Protein 4HTL (pdb70)

Structure (mmCIF, N/CA/C/O backbone):
data_4HTL
#
_entry.id   4HTL
#
_cell.length_a   87.694
_cell.length_b   121.989
_cell.length_c   153.297
_cell.angle_alpha   90.000
_cell.angle_beta   90.000
_cell.angle_gamma   90.000
#
_symmetry.space_group_name_H-M   'F 2 2 2'
#
loop_
_entity.id
_entity.type
_entity.pdbx_description
1 polymer 'Beta-glucoside kinase'
2 non-polymer 1,2-ETHANEDIOL
3 water water
#
loop_
_atom_site.group_PDB
_atom_site.id
_atom_site.type_symbol
_atom_site.label_atom_id
_atom_site.label_alt_id
_atom_site.label_comp_id
_atom_site.label_asym_id
_atom_site.label_entity_id
_atom_site.label_seq_id
_atom_site.pdbx_PDB_ins_code
_atom_site.Cartn_x
_atom_site.Cartn_y
_atom_site.Cartn_z
_atom_site.occupancy
_atom_site.B_iso_or_equiv
_atom_site.auth_seq_id
_atom_site.auth_comp_id
_atom_site.auth_asym_id
_atom_site.auth_atom_id
_atom_site.pdbx_PDB_model_num
ATOM 14 N N . LYS A 1 5 ? 29.719 14.841 24.599 1.00 40.59 2 LYS A N 1
ATOM 15 C CA . LYS A 1 5 ? 29.225 16.190 24.932 1.00 37.67 2 LYS A CA 1
ATOM 16 C C . LYS A 1 5 ? 30.461 17.078 25.031 1.00 39.08 2 LYS A C 1
ATOM 17 O O . LYS A 1 5 ? 31.395 16.774 25.784 1.00 39.67 2 LYS A O 1
ATOM 23 N N . ILE A 1 6 ? 30.459 18.172 24.281 1.00 31.91 3 ILE A N 1
ATOM 24 C CA . ILE A 1 6 ? 31.641 19.043 24.143 1.00 29.44 3 ILE A CA 1
ATOM 25 C C . ILE A 1 6 ? 31.427 20.359 24.867 1.00 25.46 3 ILE A C 1
ATOM 26 O O . ILE A 1 6 ? 30.455 21.065 24.626 1.00 29.86 3 ILE A O 1
ATOM 31 N N . ALA A 1 7 ? 32.314 20.665 25.807 1.00 29.86 4 ALA A N 1
ATOM 32 C CA . ALA A 1 7 ? 32.350 21.997 26.425 1.00 26.28 4 ALA A CA 1
ATOM 33 C C . ALA A 1 7 ? 32.985 22.983 25.443 1.00 26.19 4 ALA A C 1
ATOM 34 O O . ALA A 1 7 ? 34.148 22.825 25.076 1.00 31.62 4 ALA A O 1
ATOM 36 N N . ALA A 1 8 ? 32.216 23.981 25.021 1.00 25.41 5 ALA A N 1
ATOM 37 C CA . ALA A 1 8 ? 32.671 24.979 24.060 1.00 23.33 5 ALA A CA 1
ATOM 38 C C . ALA A 1 8 ? 32.803 26.326 24.737 1.00 23.30 5 ALA A C 1
ATOM 39 O O . ALA A 1 8 ? 31.931 26.740 25.540 1.00 25.80 5 ALA A O 1
ATOM 41 N N . PHE A 1 9 ? 33.864 27.032 24.386 1.00 22.75 6 PHE A N 1
ATOM 42 C CA . PHE A 1 9 ? 34.114 28.354 24.867 1.00 22.14 6 PHE A CA 1
ATOM 43 C C . PHE A 1 9 ? 34.380 29.314 23.729 1.00 21.46 6 PHE A C 1
ATOM 44 O O . PHE A 1 9 ? 35.208 29.055 22.875 1.00 24.76 6 PHE A O 1
ATOM 52 N N . ASP A 1 10 ? 33.741 30.474 23.797 1.00 25.65 7 ASP A N 1
ATOM 53 C CA . ASP A 1 10 ? 33.960 31.523 22.817 1.00 25.80 7 ASP A CA 1
ATOM 54 C C . ASP A 1 10 ? 34.330 32.791 23.543 1.00 24.37 7 ASP A C 1
ATOM 55 O O . ASP A 1 10 ? 33.474 33.428 24.195 1.00 23.95 7 ASP A O 1
ATOM 60 N N . ILE A 1 11 ? 35.602 33.147 23.426 1.00 25.11 8 ILE A N 1
ATOM 61 C CA . ILE A 1 11 ? 36.179 34.290 24.115 1.00 29.05 8 ILE A CA 1
ATOM 62 C C . ILE A 1 11 ? 35.968 35.545 23.296 1.00 30.37 8 ILE A C 1
ATOM 63 O O . ILE A 1 11 ? 36.596 35.725 22.235 1.00 32.25 8 ILE A O 1
ATOM 68 N N . GLY A 1 12 ? 35.035 36.379 23.755 1.00 37.45 9 GLY A N 1
ATOM 69 C CA . GLY A 1 12 ? 34.658 37.627 23.078 1.00 38.70 9 GLY A CA 1
ATOM 70 C C . GLY A 1 12 ? 35.366 38.840 23.637 1.00 36.99 9 GLY A C 1
ATOM 71 O O . GLY A 1 12 ? 36.249 38.724 24.505 1.00 49.81 9 GLY A O 1
ATOM 72 N N . GLY A 1 13 ? 35.002 40.009 23.111 1.00 43.58 10 GLY A N 1
ATOM 73 C CA . GLY A 1 13 ? 35.586 41.277 23.555 1.00 41.24 10 GLY A CA 1
ATOM 74 C C . GLY A 1 13 ? 35.122 41.669 24.942 1.00 45.68 10 GLY A C 1
ATOM 75 O O . GLY A 1 13 ? 35.899 42.204 25.718 1.00 64.29 10 GLY A O 1
ATOM 76 N N . THR A 1 14 ? 33.862 41.393 25.262 1.00 49.26 11 THR A N 1
ATOM 77 C CA . THR A 1 14 ? 33.329 41.749 26.577 1.00 50.93 11 THR A CA 1
ATOM 78 C C . THR A 1 14 ? 32.626 40.627 27.335 1.00 49.77 11 THR A C 1
ATOM 79 O O . THR A 1 14 ? 32.285 40.803 28.513 1.00 51.93 11 THR A O 1
ATOM 83 N N . ALA A 1 15 ? 32.386 39.498 26.676 1.00 42.11 12 ALA A N 1
ATOM 84 C CA . ALA A 1 15 ? 31.750 38.362 27.320 1.00 33.02 12 ALA A CA 1
ATOM 85 C C . ALA A 1 15 ? 32.468 37.074 26.936 1.00 36.71 12 ALA A C 1
ATOM 86 O O . ALA A 1 15 ? 33.078 36.969 25.865 1.00 34.51 12 ALA A O 1
ATOM 88 N N . LEU A 1 16 ? 32.396 36.105 27.825 1.00 28.78 13 LEU A N 1
ATOM 89 C CA . LEU A 1 16 ? 32.841 34.759 27.567 1.00 24.69 13 LEU A CA 1
ATOM 90 C C . LEU A 1 16 ? 31.580 33.941 27.440 1.00 26.83 13 LEU A C 1
ATOM 91 O O . LEU A 1 16 ? 30.779 33.901 28.388 1.00 27.31 13 LEU A O 1
ATOM 96 N N . LYS A 1 17 ? 31.350 33.369 26.254 1.00 26.21 14 LYS A N 1
ATOM 97 C CA . LYS A 1 17 ? 30.231 32.474 26.065 1.00 23.72 14 LYS A CA 1
ATOM 98 C C . LYS A 1 17 ? 30.682 31.025 26.246 1.00 22.17 14 LYS A C 1
ATOM 99 O O . LYS A 1 17 ? 31.793 30.659 25.860 1.00 25.21 14 LYS A O 1
ATOM 113 N N . GLY A 1 19 ? 29.144 26.737 26.422 1.00 23.97 16 GLY A N 1
ATOM 114 C CA . GLY A 1 19 ? 28.042 25.829 26.175 1.00 24.25 16 GLY A CA 1
ATOM 115 C C . GLY A 1 19 ? 28.466 24.392 26.237 1.00 24.59 16 GLY A C 1
ATOM 116 O O . GLY A 1 19 ? 29.666 24.073 26.204 1.00 29.24 16 GLY A O 1
ATOM 117 N N . VAL A 1 20 ? 27.472 23.521 26.371 1.00 26.91 17 VAL A N 1
ATOM 118 C CA . VAL A 1 20 ? 27.672 22.090 26.185 1.00 28.01 17 VAL A CA 1
ATOM 119 C C . VAL A 1 20 ? 26.960 21.790 24.871 1.00 29.70 17 VAL A C 1
ATOM 120 O O . VAL A 1 20 ? 25.778 22.127 24.686 1.00 29.88 17 VAL A O 1
ATOM 124 N N . VAL A 1 21 ? 27.718 21.209 23.951 1.00 26.90 18 VAL A N 1
ATOM 125 C CA . VAL A 1 21 ? 27.307 21.073 22.572 1.00 24.29 18 VAL A CA 1
ATOM 126 C C . VAL A 1 21 ? 27.435 19.603 22.183 1.00 27.10 18 VAL A C 1
ATOM 127 O O . VAL A 1 21 ? 28.441 18.914 22.495 1.00 31.59 18 VAL A O 1
ATOM 131 N N . LEU A 1 22 ? 26.416 19.122 21.497 1.00 29.91 19 LEU A N 1
ATOM 132 C CA . LEU A 1 22 ? 26.422 17.772 20.967 1.00 31.79 19 LEU A CA 1
ATOM 133 C C . LEU A 1 22 ? 27.074 17.836 19.577 1.00 33.98 19 LEU A C 1
ATOM 134 O O . LEU A 1 22 ? 27.097 18.897 18.946 1.00 34.89 19 LEU A O 1
ATOM 139 N N . PRO A 1 23 ? 27.594 16.698 19.093 1.00 34.55 20 PRO A N 1
ATOM 140 C CA . PRO A 1 23 ? 28.349 16.725 17.843 1.00 36.83 20 PRO A CA 1
ATOM 141 C C . PRO A 1 23 ? 27.612 17.219 16.590 1.00 37.16 20 PRO A C 1
ATOM 142 O O . PRO A 1 23 ? 28.301 17.501 15.612 1.00 35.75 20 PRO A O 1
ATOM 146 N N . HIS A 1 24 ? 26.271 17.354 16.638 1.00 38.63 21 HIS A N 1
ATOM 147 C CA A HIS A 1 24 ? 25.456 17.860 15.514 0.50 34.75 21 HIS A CA 1
ATOM 148 C CA B HIS A 1 24 ? 25.488 17.868 15.493 0.50 35.87 21 HIS A CA 1
ATOM 149 C C . HIS A 1 24 ? 25.072 19.330 15.639 1.00 37.50 21 HIS A C 1
ATOM 150 O O . HIS A 1 24 ? 24.332 19.876 14.798 1.00 47.35 21 HIS A O 1
ATOM 163 N N . GLY A 1 25 ? 25.569 19.986 16.690 1.00 32.65 22 GLY A N 1
ATOM 164 C CA . GLY A 1 25 ? 25.449 21.448 16.854 1.00 33.41 22 GLY A CA 1
ATOM 165 C C . GLY A 1 25 ? 24.306 21.884 17.755 1.00 30.18 22 GLY A C 1
ATOM 166 O O . GLY A 1 25 ? 24.055 23.102 17.924 1.00 38.46 22 GLY A O 1
ATOM 167 N N . GLU A 1 26 ? 23.584 20.901 18.308 1.00 30.72 23 GLU A N 1
ATOM 168 C CA . GLU A 1 26 ? 22.574 21.184 19.328 1.00 28.41 23 GLU A CA 1
ATOM 169 C C . 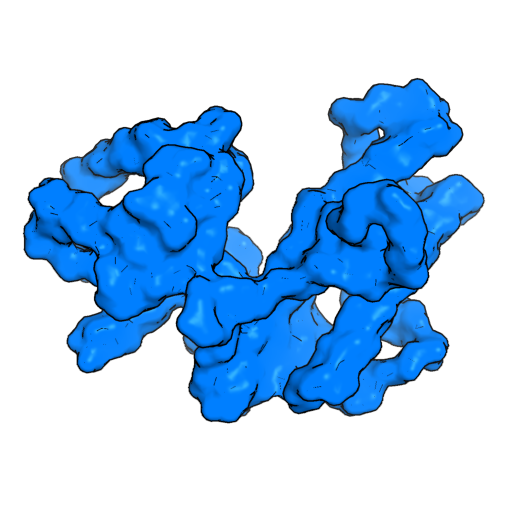GLU A 1 26 ? 23.317 21.606 20.605 1.00 28.61 23 GLU A C 1
ATOM 170 O O . GLU A 1 26 ? 24.186 20.881 21.129 1.00 33.46 23 GLU A O 1
ATOM 176 N N . ILE A 1 27 ? 23.004 22.806 21.076 1.00 27.65 24 ILE A N 1
ATOM 177 C CA . ILE A 1 27 ? 23.622 23.363 22.275 1.00 28.47 24 ILE A CA 1
ATOM 178 C C . ILE A 1 27 ? 22.644 23.180 23.420 1.00 33.22 24 ILE A C 1
ATOM 179 O O . ILE A 1 27 ? 21.614 23.863 23.470 1.00 39.45 24 ILE A O 1
ATOM 184 N N . ILE A 1 28 ? 22.968 22.260 24.331 1.00 31.15 25 ILE A N 1
ATOM 185 C CA . ILE A 1 28 ? 22.008 21.777 25.327 1.00 33.39 25 ILE A CA 1
ATOM 186 C C . ILE A 1 28 ? 22.082 22.549 26.631 1.00 37.96 25 ILE A C 1
ATOM 187 O O . ILE A 1 28 ? 21.157 22.465 27.439 1.00 41.65 25 ILE A O 1
ATOM 192 N N . LEU A 1 29 ? 23.135 23.346 26.807 1.00 37.05 26 LEU A N 1
ATOM 193 C CA . LEU A 1 29 ? 23.302 24.215 27.978 1.00 38.84 26 LEU A CA 1
ATOM 194 C C . LEU A 1 29 ? 24.188 25.383 27.579 1.00 37.15 26 LEU A C 1
ATOM 195 O O . LEU A 1 29 ? 25.135 25.209 26.803 1.00 32.44 26 LEU A O 1
ATOM 200 N N . THR A 1 30 ? 23.870 26.570 28.065 1.00 29.11 27 THR A N 1
ATOM 201 C CA . THR A 1 30 ? 24.739 27.745 27.889 1.00 33.68 27 THR A CA 1
ATOM 202 C C . THR A 1 30 ? 25.005 28.469 29.228 1.00 36.15 27 THR A C 1
ATOM 203 O O . THR A 1 30 ? 24.280 28.299 30.213 1.00 38.90 27 THR A O 1
ATOM 207 N N . LYS A 1 31 ? 26.058 29.283 29.224 1.00 36.49 28 LYS A N 1
ATOM 208 C CA . LYS A 1 31 ? 26.406 30.165 30.318 1.00 35.55 28 LYS A CA 1
ATOM 209 C C . LYS A 1 31 ? 27.255 31.290 29.742 1.00 31.70 28 LYS A C 1
ATOM 210 O O . LYS A 1 31 ? 28.068 31.065 28.853 1.00 34.45 28 LYS A O 1
ATOM 216 N N . SER A 1 32 ? 27.065 32.498 30.234 1.00 34.76 29 SER A N 1
ATOM 217 C CA . SER A 1 32 ? 27.830 33.660 29.792 1.00 36.19 29 SER A CA 1
ATOM 218 C C . SER A 1 32 ? 28.371 34.399 31.031 1.00 41.49 29 SER A C 1
ATOM 219 O O . SER A 1 32 ? 27.760 34.348 32.111 1.00 47.34 29 SER A O 1
ATOM 222 N N . ALA A 1 33 ? 29.513 35.058 30.881 1.00 36.93 30 ALA A N 1
ATOM 223 C CA . ALA A 1 33 ? 30.120 35.882 31.915 1.00 37.87 30 ALA A CA 1
ATOM 224 C C . ALA A 1 33 ? 30.698 37.138 31.282 1.00 36.11 30 ALA A C 1
ATOM 225 O O . ALA A 1 33 ? 31.411 37.059 30.285 1.00 37.49 30 ALA A O 1
ATOM 227 N N . GLU A 1 34 ? 30.379 38.298 31.850 1.00 43.96 31 GLU A N 1
ATOM 228 C CA . GLU A 1 34 ? 31.076 39.535 31.501 1.00 49.32 31 GLU A CA 1
ATOM 229 C C . GLU A 1 34 ? 32.535 39.424 31.954 1.00 47.96 31 GLU A C 1
ATOM 230 O O . GLU A 1 34 ? 32.812 39.015 33.081 1.00 48.52 31 GLU A O 1
ATOM 236 N N . ILE A 1 35 ? 33.464 39.751 31.061 1.00 44.10 32 ILE A N 1
ATOM 237 C CA A ILE A 1 35 ? 34.891 39.724 31.391 0.60 47.63 32 ILE A CA 1
ATOM 238 C CA B ILE A 1 35 ? 34.898 39.711 31.360 0.40 49.69 32 ILE A CA 1
ATOM 239 C C . ILE A 1 35 ? 35.463 41.127 31.387 1.00 53.31 32 ILE A C 1
ATOM 240 O O . ILE A 1 35 ? 35.296 41.879 30.422 1.00 54.45 32 ILE A O 1
ATOM 249 N N . SER A 1 36 ? 36.150 41.461 32.480 1.00 65.31 33 SER A N 1
ATOM 250 C CA . SER A 1 36 ? 36.687 42.797 32.689 1.00 63.56 33 SER A CA 1
ATOM 251 C C . SER A 1 36 ? 38.082 42.987 32.072 1.00 69.51 33 SER A C 1
ATOM 252 O O . SER A 1 36 ? 39.003 42.214 32.353 1.00 76.32 33 SER A O 1
ATOM 255 N N . GLY A 1 37 ? 38.223 44.012 31.230 1.00 64.04 34 GLY A N 1
ATOM 256 C CA . GLY A 1 37 ? 39.527 44.413 30.675 1.00 69.07 34 GLY A CA 1
ATOM 257 C C . GLY A 1 37 ? 40.334 43.312 30.008 1.00 67.81 34 GLY A C 1
ATOM 258 O O . GLY A 1 37 ? 41.581 43.331 30.055 1.00 63.62 34 GLY A O 1
ATOM 259 N N . SER A 1 38 ? 39.611 42.385 29.369 1.00 64.31 35 SER A N 1
ATOM 260 C CA . SER A 1 38 ? 40.145 41.146 28.778 1.00 58.65 35 SER A CA 1
ATOM 261 C C . SER A 1 38 ? 41.332 40.572 29.559 1.00 53.51 35 SER A C 1
ATOM 262 O O . SER A 1 38 ? 42.492 40.563 29.133 1.00 62.88 35 SER A O 1
ATOM 265 N N . ASP A 1 39 ? 40.943 40.089 30.728 1.00 48.10 36 ASP A N 1
ATOM 266 C CA . ASP A 1 39 ? 41.772 39.502 31.729 1.00 42.58 36 ASP A CA 1
ATOM 267 C C . ASP A 1 39 ? 41.773 37.992 31.527 1.00 43.21 36 ASP A C 1
ATOM 268 O O . ASP A 1 39 ? 40.758 37.319 31.775 1.00 41.52 36 ASP A O 1
ATOM 273 N N . GLY A 1 40 ? 42.902 37.471 31.042 1.00 39.43 37 GLY A N 1
ATOM 274 C CA . GLY A 1 40 ? 43.034 36.039 30.741 1.00 39.27 37 GLY A CA 1
ATOM 275 C C . GLY A 1 40 ? 42.836 35.167 31.954 1.00 35.46 37 GLY A C 1
ATOM 276 O O . GLY A 1 40 ? 42.268 34.085 31.871 1.00 32.75 37 GLY A O 1
ATOM 277 N N . ASP A 1 41 ? 43.379 35.603 33.086 1.00 38.91 38 ASP A N 1
ATOM 278 C CA . ASP A 1 41 ? 43.155 34.855 34.329 1.00 36.22 38 ASP A CA 1
ATOM 279 C C . ASP A 1 41 ? 41.684 34.718 34.714 1.00 34.02 38 ASP A C 1
ATOM 280 O O . ASP A 1 41 ? 41.282 33.633 35.146 1.00 34.66 38 ASP A O 1
ATOM 285 N N . GLN A 1 42 ? 40.879 35.775 34.554 1.00 34.10 39 GLN A N 1
ATOM 286 C CA A GLN A 1 42 ? 39.450 35.663 34.801 0.70 33.93 39 GLN A CA 1
ATOM 287 C CA B GLN A 1 42 ? 39.430 35.642 34.817 0.30 34.51 39 GLN A CA 1
ATOM 288 C C . GLN A 1 42 ? 38.844 34.649 33.832 1.00 33.57 39 GLN A C 1
ATOM 289 O O . GLN A 1 42 ? 38.030 33.835 34.216 1.00 31.49 39 GLN A O 1
ATOM 300 N N . ILE A 1 43 ? 39.275 34.686 32.564 1.00 33.74 40 ILE A N 1
ATOM 301 C CA . ILE A 1 43 ? 38.745 33.735 31.601 1.00 30.85 40 ILE A CA 1
ATOM 302 C C . ILE A 1 43 ? 39.066 32.301 32.013 1.00 33.97 40 ILE A C 1
ATOM 303 O O . ILE A 1 43 ? 38.189 31.416 31.934 1.00 31.00 40 ILE A O 1
ATOM 308 N N . LEU A 1 44 ? 40.300 32.059 32.471 1.00 32.52 41 LEU A N 1
ATOM 309 C CA . LEU A 1 44 ? 40.676 30.718 32.876 1.00 28.30 41 LEU A CA 1
ATOM 310 C C . LEU A 1 44 ? 39.856 30.277 34.084 1.00 30.22 41 LEU A C 1
ATOM 311 O O . LEU A 1 44 ? 39.471 29.088 34.208 1.00 30.40 41 LEU A O 1
ATOM 316 N N . ALA A 1 45 ? 39.569 31.227 34.961 1.00 33.26 42 ALA A N 1
ATOM 317 C CA . ALA A 1 45 ? 38.786 30.941 36.183 1.00 32.18 42 ALA A CA 1
ATOM 318 C C . ALA A 1 45 ? 37.343 30.550 35.810 1.00 36.65 42 ALA A C 1
ATOM 319 O O . ALA A 1 45 ? 36.821 29.518 36.261 1.00 34.44 42 ALA A O 1
ATOM 321 N N . GLU A 1 46 ? 36.733 31.345 34.931 1.00 35.12 43 GLU A N 1
ATOM 322 C CA . GLU A 1 46 ? 35.391 31.039 34.422 1.00 31.02 43 GLU A CA 1
ATOM 323 C C . GLU A 1 46 ? 35.353 29.674 33.734 1.00 32.24 43 GLU A C 1
ATOM 324 O O . GLU A 1 46 ? 34.395 28.901 33.908 1.00 33.32 43 GLU A O 1
ATOM 338 N N . LYS A 1 48 ? 37.326 27.018 34.388 1.00 38.23 45 LYS A N 1
ATOM 339 C CA . LYS A 1 48 ? 37.429 26.015 35.441 1.00 37.87 45 LYS A CA 1
ATOM 340 C C . LYS A 1 48 ? 36.092 25.799 36.133 1.00 33.75 45 LYS A C 1
ATOM 341 O O . LYS A 1 48 ? 35.680 24.649 36.391 1.00 38.93 45 LYS A O 1
ATOM 347 N N . VAL A 1 49 ? 35.405 26.900 36.418 1.00 34.24 46 VAL A N 1
ATOM 348 C CA . VAL A 1 49 ? 34.102 26.842 37.120 1.00 35.84 46 VAL A CA 1
ATOM 349 C C . VAL A 1 49 ? 33.059 26.148 36.228 1.00 40.77 46 VAL A C 1
ATOM 350 O O . VAL A 1 49 ? 32.350 25.245 36.689 1.00 41.82 46 VAL A O 1
ATOM 354 N N . PHE A 1 50 ? 33.010 26.508 34.946 1.00 38.11 47 PHE A N 1
ATOM 355 C CA . PHE A 1 50 ? 32.048 25.876 34.015 1.00 31.26 47 PHE A CA 1
ATOM 356 C C . PHE A 1 50 ? 32.288 24.374 33.879 1.00 39.46 47 PHE A C 1
ATOM 357 O O . PHE A 1 50 ? 31.337 23.600 33.867 1.00 40.11 47 PHE A O 1
ATOM 365 N N . LEU A 1 51 ? 33.559 23.962 33.808 1.00 38.09 48 LEU A N 1
ATOM 366 C CA . LEU A 1 51 ? 33.905 22.535 33.659 1.00 37.44 48 LEU A CA 1
ATOM 367 C C . LEU A 1 51 ? 33.513 21.694 34.888 1.00 41.22 48 LEU A C 1
ATOM 368 O O . LEU A 1 51 ? 32.983 20.592 34.740 1.00 53.44 48 LEU A O 1
ATOM 373 N N . ALA A 1 52 ? 33.782 22.209 36.081 1.00 47.76 49 ALA A N 1
ATOM 374 C CA . ALA A 1 52 ? 33.411 21.515 37.335 1.00 49.86 49 ALA A CA 1
ATOM 375 C C . ALA A 1 52 ? 31.901 21.334 37.437 1.00 53.47 49 ALA A C 1
ATOM 376 O O . ALA A 1 52 ? 31.422 20.315 37.948 1.00 61.04 49 ALA A O 1
ATOM 378 N N . GLU A 1 53 ? 31.167 22.329 36.937 1.00 51.46 50 GLU A N 1
ATOM 379 C CA . GLU A 1 53 ? 29.700 22.293 36.865 1.00 52.60 50 GLU A CA 1
ATOM 380 C C . GLU A 1 53 ? 29.142 21.312 35.841 1.00 51.28 50 GLU A C 1
ATOM 381 O O . GLU A 1 53 ? 27.957 21.065 35.854 1.00 46.15 50 GLU A O 1
ATOM 387 N N . ASN A 1 54 ? 29.978 20.805 34.935 1.00 41.29 51 ASN A N 1
ATOM 388 C CA . ASN A 1 54 ? 29.524 20.018 33.798 1.00 44.29 51 ASN A CA 1
ATOM 389 C C . ASN A 1 54 ? 30.438 18.821 33.606 1.00 47.58 51 ASN A C 1
ATOM 390 O O . ASN A 1 54 ? 31.184 18.725 32.628 1.00 44.85 51 ASN A O 1
ATOM 395 N N . THR A 1 55 ? 30.340 17.884 34.542 1.00 47.23 52 THR A N 1
ATOM 396 C CA . THR A 1 55 ? 31.295 16.789 34.634 1.00 46.41 52 THR A CA 1
ATOM 397 C C . THR A 1 55 ? 31.065 15.703 33.590 1.00 45.59 52 THR A C 1
ATOM 398 O O . THR A 1 55 ? 31.877 14.791 33.465 1.00 53.61 52 THR A O 1
ATOM 402 N N . ASP A 1 56 ? 29.979 15.795 32.833 1.00 45.77 53 ASP A N 1
ATOM 403 C CA . ASP A 1 56 ? 29.706 14.799 31.790 1.00 50.29 53 ASP A CA 1
ATOM 404 C C . ASP A 1 56 ? 30.298 15.177 30.423 1.00 42.83 53 ASP A C 1
ATOM 405 O O . ASP A 1 56 ? 30.164 14.420 29.464 1.00 45.28 53 ASP A O 1
ATOM 410 N N . VAL A 1 57 ? 30.955 16.328 30.320 1.00 42.11 54 VAL A N 1
ATOM 411 C CA . VAL A 1 57 ? 31.648 16.678 29.068 1.00 41.87 54 VAL A CA 1
ATOM 412 C C . VAL A 1 57 ? 32.832 15.736 28.792 1.00 41.66 54 VAL A C 1
ATOM 413 O O . VAL A 1 57 ? 33.512 15.269 29.712 1.00 48.01 54 VAL A O 1
ATOM 417 N N . THR A 1 58 ? 33.028 15.432 27.504 1.00 39.88 55 THR A N 1
ATOM 418 C CA . THR A 1 58 ? 34.008 14.456 27.050 1.00 44.05 55 THR A CA 1
ATOM 419 C C . THR A 1 58 ? 35.083 15.113 26.169 1.00 45.60 55 THR A C 1
ATOM 420 O O . THR A 1 58 ? 36.000 14.444 25.678 1.00 42.64 55 THR A O 1
ATOM 424 N N . GLY A 1 59 ? 34.967 16.429 25.974 1.00 38.98 56 GLY A N 1
ATOM 425 C CA . GLY A 1 59 ? 35.866 17.170 25.107 1.00 32.89 56 GLY A CA 1
ATOM 426 C C . GLY A 1 59 ? 35.688 18.666 25.315 1.00 31.23 56 GLY A C 1
ATOM 427 O O . GLY A 1 59 ? 34.664 19.114 25.848 1.00 32.43 56 GLY A O 1
ATOM 428 N N . ILE A 1 60 ? 36.699 19.431 24.912 1.00 31.91 57 ILE A N 1
ATOM 429 C CA . ILE A 1 60 ? 36.692 20.883 25.080 1.00 30.06 57 ILE A CA 1
ATOM 430 C C . ILE A 1 60 ? 37.108 21.544 23.768 1.00 31.47 57 ILE A C 1
ATOM 431 O O . ILE A 1 60 ? 38.105 21.135 23.163 1.00 28.78 57 ILE A O 1
ATOM 436 N N . ALA A 1 61 ? 36.340 22.560 23.347 1.00 29.32 58 ALA A N 1
ATOM 437 C CA . ALA A 1 61 ? 36.547 23.278 22.083 1.00 21.50 58 ALA A CA 1
ATOM 438 C C . ALA A 1 61 ? 36.564 24.766 22.406 1.00 22.17 58 ALA A C 1
ATOM 439 O O . ALA A 1 61 ? 35.672 25.277 23.095 1.00 24.88 58 ALA A O 1
ATOM 441 N N . VAL A 1 62 ? 37.599 25.451 21.947 1.00 22.00 59 VAL A N 1
ATOM 442 C CA . VAL A 1 62 ? 37.786 26.874 22.235 1.00 22.68 59 VAL A CA 1
ATOM 443 C C . VAL A 1 62 ? 37.874 27.701 20.959 1.00 20.84 59 VAL A C 1
ATOM 444 O O . VAL A 1 62 ? 38.598 27.329 19.999 1.00 22.86 59 VAL A O 1
ATOM 448 N N . SER A 1 63 ? 37.181 28.852 20.986 1.00 22.35 60 SER A N 1
ATOM 449 C CA . SER A 1 63 ? 37.319 29.918 20.007 1.00 21.19 60 SER A CA 1
ATOM 450 C C . SER A 1 63 ? 37.994 31.104 20.753 1.00 21.15 60 SER A C 1
ATOM 451 O O . SER A 1 63 ? 37.445 31.661 21.716 1.00 23.41 60 SER A O 1
ATOM 454 N N . ALA A 1 64 ? 39.180 31.485 20.314 1.00 20.58 61 ALA A N 1
ATOM 455 C CA . ALA A 1 64 ? 39.993 32.458 21.013 1.00 20.40 61 ALA A CA 1
ATOM 456 C C . ALA A 1 64 ? 40.455 33.573 20.096 1.00 18.82 61 ALA A C 1
ATOM 457 O O . ALA A 1 64 ? 40.806 33.315 18.937 1.00 22.03 61 ALA A O 1
ATOM 459 N N . PRO A 1 65 ? 40.542 34.813 20.624 1.00 25.60 62 PRO A N 1
ATOM 460 C CA . PRO A 1 65 ? 41.154 35.852 19.787 1.00 26.44 62 PRO A CA 1
ATOM 461 C C . PRO A 1 65 ? 42.638 35.672 19.587 1.00 27.05 62 PRO A C 1
ATOM 462 O O . PRO A 1 65 ? 43.305 34.925 20.318 1.00 25.22 62 PRO A O 1
ATOM 466 N N . GLY A 1 66 ? 43.128 36.275 18.511 1.00 23.99 63 GLY A N 1
ATOM 467 C CA . GLY A 1 66 ? 44.556 36.332 18.270 1.00 29.21 63 GLY A CA 1
ATOM 468 C C . GLY A 1 66 ? 44.993 35.231 17.299 1.00 33.16 63 GLY A C 1
ATOM 469 O O . GLY A 1 66 ? 44.201 34.811 16.436 1.00 30.43 63 GLY A O 1
ATOM 470 N N . TYR A 1 67 ? 46.239 34.754 17.460 1.00 24.32 64 TYR A N 1
ATOM 471 C CA . TYR A 1 67 ? 46.856 33.850 16.523 1.00 23.59 64 TYR A CA 1
ATOM 472 C C . TYR A 1 67 ? 47.112 32.558 17.258 1.00 23.63 64 TYR A C 1
ATOM 473 O O . TYR A 1 67 ? 47.788 32.547 18.315 1.00 29.41 64 TYR A O 1
ATOM 482 N N . VAL A 1 68 ? 46.516 31.489 16.751 1.00 22.21 65 VAL A N 1
ATOM 483 C CA A VAL A 1 68 ? 46.533 30.184 17.390 0.60 24.05 65 VAL A CA 1
ATOM 484 C CA B VAL A 1 68 ? 46.590 30.189 17.398 0.40 23.34 65 VAL A CA 1
ATOM 485 C C . VAL A 1 68 ? 47.000 29.131 16.409 1.00 23.89 65 VAL A C 1
ATOM 486 O O . VAL A 1 68 ? 46.437 29.038 15.310 1.00 25.17 65 VAL A O 1
ATOM 493 N N . ASN A 1 69 ? 48.003 28.346 16.793 1.00 22.52 66 ASN A N 1
ATOM 494 C CA . ASN A 1 69 ? 48.378 27.162 16.053 1.00 23.22 66 ASN A CA 1
ATOM 495 C C . ASN A 1 69 ? 47.326 26.113 16.390 1.00 29.66 66 ASN A C 1
ATOM 496 O O . ASN A 1 69 ? 47.228 25.663 17.524 1.00 28.43 66 ASN A O 1
ATOM 501 N N . PRO A 1 70 ? 46.506 25.754 15.409 1.00 29.48 67 PRO A N 1
ATOM 502 C CA . PRO A 1 70 ? 45.357 24.919 15.706 1.00 31.99 67 PRO A CA 1
ATOM 503 C C . PRO A 1 70 ? 45.725 23.471 15.986 1.00 38.84 67 PRO A C 1
ATOM 504 O O . PRO A 1 70 ? 44.893 22.755 16.502 1.00 51.54 67 PRO A O 1
ATOM 508 N N . LYS A 1 71 ? 46.933 23.021 15.623 1.00 34.04 68 LYS A N 1
ATOM 509 C CA . LYS A 1 71 ? 47.343 21.647 15.907 1.00 33.29 68 LYS A CA 1
ATOM 510 C C . LYS A 1 71 ? 47.997 21.531 17.304 1.00 38.58 68 LYS A C 1
ATOM 511 O O . LYS A 1 71 ? 47.711 20.589 18.040 1.00 52.02 68 LYS A O 1
ATOM 517 N N . THR A 1 72 ? 48.884 22.472 17.645 1.00 34.08 69 THR A N 1
ATOM 518 C CA . THR A 1 72 ? 49.581 22.460 18.926 1.00 33.32 69 THR A CA 1
ATOM 519 C C . THR A 1 72 ? 48.849 23.157 20.082 1.00 40.59 69 THR A C 1
ATOM 520 O O . THR A 1 72 ? 49.110 22.850 21.263 1.00 41.20 69 THR A O 1
ATOM 524 N N . GLY A 1 73 ? 47.968 24.099 19.749 1.00 38.87 70 GLY A N 1
ATOM 525 C CA . GLY A 1 73 ? 47.230 24.881 20.748 1.00 32.49 70 GLY A CA 1
ATOM 526 C C . GLY A 1 73 ? 47.987 26.095 21.264 1.00 26.55 70 GLY A C 1
ATOM 527 O O . GLY A 1 73 ? 47.524 26.793 22.171 1.00 31.25 70 GLY A O 1
ATOM 528 N N . LEU A 1 74 ? 49.150 26.377 20.688 1.00 31.19 71 LEU A N 1
ATOM 529 C CA . LEU A 1 74 ? 49.915 27.538 21.126 1.00 30.71 71 LEU A CA 1
ATOM 530 C C . LEU A 1 74 ? 49.347 28.828 20.581 1.00 28.23 71 LEU A C 1
ATOM 531 O O . LEU A 1 74 ? 49.294 29.020 19.357 1.00 32.15 71 LEU A O 1
ATOM 536 N N . ILE A 1 75 ? 48.946 29.717 21.488 1.00 26.85 72 ILE A N 1
ATOM 537 C CA . ILE A 1 75 ? 48.517 31.096 21.155 1.00 26.13 72 ILE A CA 1
ATOM 538 C C . ILE A 1 75 ? 49.765 31.940 21.160 1.00 28.93 72 ILE A C 1
ATOM 539 O O . ILE A 1 75 ? 50.374 32.148 22.201 1.00 34.45 72 ILE A O 1
ATOM 544 N N . THR A 1 76 ? 50.171 32.386 19.978 1.00 29.69 73 THR A N 1
ATOM 545 C CA . THR A 1 76 ? 51.379 33.167 19.845 1.00 30.42 73 THR A CA 1
ATOM 546 C C . THR A 1 76 ? 51.126 34.633 20.211 1.00 28.78 73 THR A C 1
ATOM 547 O O . THR A 1 76 ? 51.990 35.285 20.738 1.00 39.23 73 THR A O 1
ATOM 564 N N . GLY A 1 78 ? 47.794 36.858 21.903 1.00 30.74 75 GLY A N 1
ATOM 565 C CA . GLY A 1 78 ? 46.441 36.646 22.412 1.00 34.31 75 GLY A CA 1
ATOM 566 C C . GLY A 1 78 ? 45.356 37.650 22.074 1.00 35.44 75 GLY A C 1
ATOM 567 O O . GLY A 1 78 ? 44.331 37.690 22.749 1.00 32.73 75 GLY A O 1
ATOM 568 N N . GLY A 1 79 ? 45.525 38.439 21.028 1.00 37.61 76 GLY A N 1
ATOM 569 C CA . GLY A 1 79 ? 44.580 39.528 20.750 1.00 36.87 76 GLY A CA 1
ATOM 570 C C . GLY A 1 79 ? 44.556 40.521 21.904 1.00 41.59 76 GLY A C 1
ATOM 571 O O . GLY A 1 79 ? 45.606 41.037 22.283 1.00 40.70 76 GLY A O 1
ATOM 572 N N . ALA A 1 80 ? 43.374 40.765 22.485 1.00 39.29 77 ALA A N 1
ATOM 573 C CA . ALA A 1 80 ? 43.240 41.696 23.621 1.00 45.18 77 ALA A CA 1
ATOM 574 C C . ALA A 1 80 ? 43.770 41.110 24.928 1.00 38.64 77 ALA A C 1
ATOM 575 O O . ALA A 1 80 ? 43.960 41.840 25.880 1.00 48.62 77 ALA A O 1
ATOM 577 N N . ILE A 1 81 ? 44.005 39.793 24.961 1.00 45.12 78 ILE A N 1
ATOM 578 C CA . ILE A 1 81 ? 44.300 39.067 26.192 1.00 42.82 78 ILE A CA 1
ATOM 579 C C . ILE A 1 81 ? 45.803 38.844 26.302 1.00 45.26 78 ILE A C 1
ATOM 580 O O . ILE A 1 81 ? 46.327 37.825 25.835 1.00 40.05 78 ILE A O 1
ATOM 585 N N . ARG A 1 82 ? 46.501 39.805 26.915 1.00 41.80 79 ARG A N 1
ATOM 586 C CA . ARG A 1 82 ? 47.969 39.717 27.056 1.00 44.23 79 ARG A CA 1
ATOM 587 C C . ARG A 1 82 ? 48.389 38.432 27.794 1.00 40.59 79 ARG A C 1
ATOM 588 O O . ARG A 1 82 ? 49.450 37.869 27.516 1.00 43.42 79 ARG A O 1
ATOM 596 N N . ARG A 1 83 ? 47.558 37.966 28.726 1.00 39.64 80 ARG A N 1
ATOM 597 C CA . ARG A 1 83 ? 47.854 36.739 29.472 1.00 37.32 80 ARG A CA 1
ATOM 598 C C . ARG A 1 83 ? 48.031 35.503 28.572 1.00 35.59 80 ARG A C 1
ATOM 599 O O . ARG A 1 83 ? 48.713 34.540 28.949 1.00 36.24 80 ARG A O 1
ATOM 607 N N . PHE A 1 84 ? 47.418 35.529 27.392 1.00 38.48 81 PHE A N 1
ATOM 608 C CA . PHE A 1 84 ? 47.472 34.404 26.489 1.00 31.84 81 PHE A CA 1
ATOM 609 C C . PHE A 1 84 ? 48.595 34.541 25.433 1.00 32.39 81 PHE A C 1
ATOM 610 O O . PHE A 1 84 ? 48.753 33.652 24.602 1.00 29.65 81 PHE A O 1
ATOM 618 N N . ASP A 1 85 ? 49.377 35.620 25.451 1.00 34.53 82 ASP A N 1
ATOM 619 C CA . ASP A 1 85 ? 50.566 35.696 24.560 1.00 34.66 82 ASP A CA 1
ATOM 620 C C . ASP A 1 85 ? 51.548 34.558 24.865 1.00 38.08 82 ASP A C 1
ATOM 621 O O . ASP A 1 85 ? 51.956 34.362 26.019 1.00 39.16 82 ASP A O 1
ATOM 626 N N . ASN A 1 86 ? 51.959 33.839 23.830 1.00 33.65 83 ASN A N 1
ATOM 627 C CA . ASN A 1 86 ? 52.876 32.714 23.989 1.00 36.19 83 ASN A CA 1
ATOM 628 C C . ASN A 1 86 ? 52.384 31.745 25.073 1.00 39.61 83 ASN A C 1
ATOM 629 O O . ASN A 1 86 ? 53.173 31.305 25.916 1.00 37.64 83 ASN A O 1
ATOM 634 N N . PHE A 1 87 ? 51.086 31.412 25.030 1.00 35.59 84 PHE A N 1
ATOM 635 C CA . PHE A 1 87 ? 50.457 30.532 26.018 1.00 30.95 84 PHE A CA 1
ATOM 636 C C . PHE A 1 87 ? 49.817 29.350 25.324 1.00 29.54 84 PHE A C 1
ATOM 637 O O . PHE A 1 87 ? 48.972 29.540 24.444 1.00 31.27 84 PHE A O 1
ATOM 645 N N . ASN A 1 88 ? 50.195 28.139 25.713 1.00 32.23 85 ASN A N 1
ATOM 646 C CA . ASN A 1 88 ? 49.553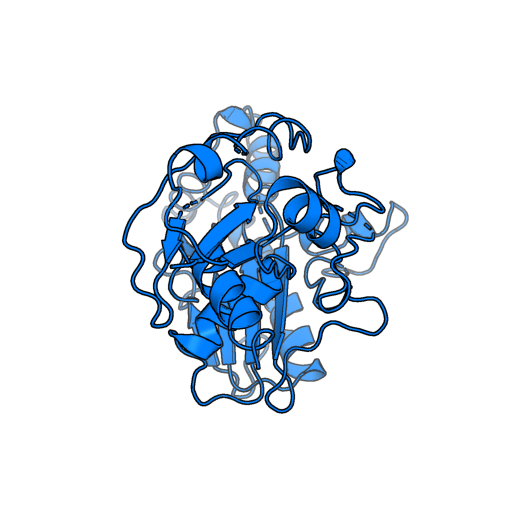 26.966 25.167 1.00 31.56 85 ASN A CA 1
ATOM 647 C C . ASN A 1 88 ? 48.306 26.621 25.977 1.00 33.51 85 ASN A C 1
ATOM 648 O O . ASN A 1 88 ? 48.339 25.851 26.927 1.00 35.68 85 ASN A O 1
ATOM 653 N N . LEU A 1 89 ? 47.189 27.192 25.529 1.00 29.93 86 LEU A N 1
ATOM 654 C CA . LEU A 1 89 ? 45.893 27.016 26.191 1.00 27.30 86 LEU A CA 1
ATOM 655 C C . LEU A 1 89 ? 45.381 25.579 26.007 1.00 29.58 86 LEU A C 1
ATOM 656 O O . LEU A 1 89 ? 44.721 25.029 26.893 1.00 35.40 86 LEU A O 1
ATOM 661 N N . LYS A 1 90 ? 45.709 24.949 24.887 1.00 28.29 87 LYS A N 1
ATOM 662 C CA . L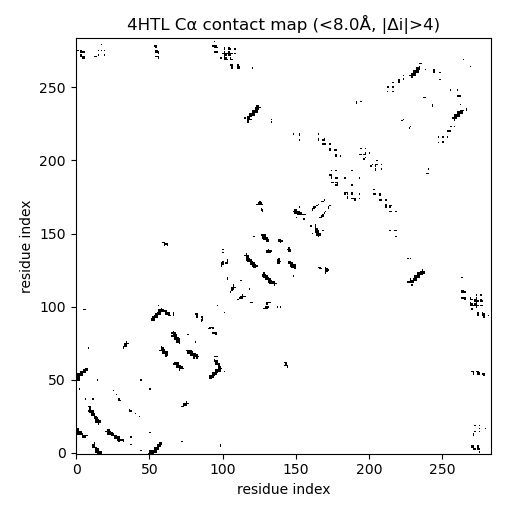YS A 1 90 ? 45.349 23.514 24.696 1.00 28.98 87 LYS A CA 1
ATOM 663 C C . LYS A 1 90 ? 46.022 22.655 25.761 1.00 33.04 87 LYS A C 1
ATOM 664 O O . LYS A 1 90 ? 45.367 21.828 26.407 1.00 33.16 87 LYS A O 1
ATOM 670 N N . GLU A 1 91 ? 47.321 22.838 25.954 1.00 35.54 88 GLU A N 1
ATOM 671 C CA . GLU A 1 91 ? 48.048 22.015 26.925 1.00 34.32 88 GLU A CA 1
ATOM 672 C C . GLU A 1 91 ? 47.624 22.306 28.358 1.00 35.13 88 GLU A C 1
ATOM 673 O O . GLU A 1 91 ? 47.611 21.405 29.184 1.00 38.15 88 GLU A O 1
ATOM 679 N N . TRP A 1 92 ? 47.288 23.564 28.646 1.00 38.25 89 TRP A N 1
ATOM 680 C CA . TRP A 1 92 ? 46.785 23.944 29.961 1.00 38.59 89 TRP A CA 1
ATOM 681 C C . TRP A 1 92 ? 45.507 23.218 30.270 1.00 35.19 89 TRP A C 1
ATOM 682 O O . TRP A 1 92 ? 45.379 22.607 31.333 1.00 41.34 89 TRP A O 1
ATOM 693 N N . LEU A 1 93 ? 44.560 23.263 29.331 1.00 35.68 90 LEU A N 1
ATOM 694 C CA . LEU A 1 93 ? 43.253 22.637 29.512 1.00 37.79 90 LEU A CA 1
ATOM 695 C C . LEU A 1 93 ? 43.361 21.102 29.573 1.00 35.66 90 LEU A C 1
ATOM 696 O O . LEU A 1 93 ? 42.634 20.459 30.339 1.00 46.67 90 LEU A O 1
ATOM 701 N N . GLU A 1 94 ? 44.268 20.526 28.781 1.00 33.44 91 GLU A N 1
ATOM 702 C CA . GLU A 1 94 ? 44.521 19.081 28.818 1.00 38.18 91 GLU A CA 1
ATOM 703 C C . GLU A 1 94 ? 45.053 18.662 30.189 1.00 36.34 91 GLU A C 1
ATOM 704 O O . GLU A 1 94 ? 44.626 17.639 30.741 1.00 40.53 91 GLU A O 1
ATOM 710 N N . ALA A 1 95 ? 45.976 19.455 30.735 1.00 40.28 92 ALA A N 1
ATOM 711 C CA . ALA A 1 95 ? 46.581 19.161 32.030 1.00 43.22 92 ALA A CA 1
ATOM 712 C C . ALA A 1 95 ? 45.539 19.328 33.143 1.00 43.54 92 ALA A C 1
ATOM 713 O O . ALA A 1 95 ? 45.505 18.556 34.081 1.00 51.76 92 ALA A O 1
ATOM 715 N N . GLU A 1 96 ? 44.708 20.361 33.039 1.00 45.67 93 GLU A N 1
ATOM 716 C CA . GLU A 1 96 ? 43.690 20.623 34.043 1.00 48.37 93 GLU A CA 1
ATOM 717 C C . GLU A 1 96 ? 42.575 19.580 34.082 1.00 55.22 93 GLU A C 1
ATOM 718 O O . GLU A 1 96 ? 41.999 19.373 35.142 1.00 57.38 93 GLU A O 1
ATOM 724 N N . THR A 1 97 ? 42.286 18.933 32.947 1.00 47.27 94 THR A N 1
ATOM 725 C CA . THR A 1 97 ? 41.087 18.110 32.782 1.00 45.87 94 THR A CA 1
ATOM 726 C C . THR A 1 97 ? 41.275 16.655 32.309 1.00 49.26 94 THR A C 1
ATOM 727 O O . THR A 1 97 ? 40.415 15.819 32.553 1.00 54.48 94 THR A O 1
ATOM 731 N N . GLY A 1 98 ? 42.339 16.357 31.571 1.00 45.40 95 GLY A N 1
ATOM 732 C CA . GLY A 1 98 ? 42.521 15.016 31.004 1.00 48.93 95 GLY A CA 1
ATOM 733 C C . GLY A 1 98 ? 41.627 14.707 29.813 1.00 54.50 95 GLY A C 1
ATOM 734 O O . GLY A 1 98 ? 41.615 13.566 29.313 1.00 53.21 95 GLY A O 1
ATOM 735 N N . LEU A 1 99 ? 40.893 15.731 29.352 1.00 50.55 96 LEU A N 1
ATOM 736 C CA . LEU A 1 99 ? 40.005 15.628 28.199 1.00 43.96 96 LEU A CA 1
ATOM 737 C C . LEU A 1 99 ? 40.698 16.111 26.956 1.00 44.24 96 LEU A C 1
ATOM 738 O O . LEU A 1 99 ? 41.567 16.990 27.043 1.00 43.89 96 LEU A O 1
ATOM 743 N N . PRO A 1 100 ? 40.300 15.575 25.781 1.00 40.93 97 PRO A N 1
ATOM 744 C CA . PRO A 1 100 ? 40.816 16.139 24.524 1.00 41.29 97 PRO A CA 1
ATOM 745 C C . PRO A 1 100 ? 40.356 17.587 24.350 1.00 37.40 97 PRO A C 1
ATOM 746 O O . PRO A 1 100 ? 39.225 17.934 24.734 1.00 36.51 97 PRO A O 1
ATOM 750 N N . VAL A 1 101 ? 41.249 18.415 23.802 1.00 40.44 98 VAL A N 1
ATOM 751 C CA . VAL A 1 101 ? 41.034 19.855 23.648 1.00 35.57 98 VAL A CA 1
ATOM 752 C C . VAL A 1 101 ? 41.394 20.280 22.219 1.00 34.94 98 VAL A C 1
ATOM 753 O O . VAL A 1 101 ? 42.338 19.753 21.611 1.00 34.51 98 VAL A O 1
ATOM 757 N N . ALA A 1 102 ? 40.610 21.200 21.675 1.00 28.71 99 ALA A N 1
ATOM 758 C CA . ALA A 1 102 ? 40.942 21.857 20.430 1.00 25.55 99 ALA A CA 1
ATOM 759 C C . ALA A 1 102 ? 40.753 23.367 20.590 1.00 25.47 99 ALA A C 1
ATOM 760 O O . ALA A 1 102 ? 39.927 23.855 21.381 1.00 25.91 99 ALA A O 1
ATOM 762 N N . ILE A 1 103 ? 41.555 24.095 19.834 1.00 25.14 100 ILE A N 1
ATOM 763 C CA A ILE A 1 103 ? 41.506 25.541 19.846 0.70 24.15 100 ILE A CA 1
ATOM 764 C CA B ILE A 1 103 ? 41.561 25.557 19.857 0.30 24.51 100 ILE A CA 1
ATOM 765 C C . ILE A 1 103 ? 41.706 26.101 18.426 1.00 24.22 100 ILE A C 1
ATOM 766 O O . ILE A 1 103 ? 42.507 25.567 17.630 1.00 23.69 100 ILE A O 1
ATOM 775 N N . GLU A 1 104 ? 40.964 27.175 18.113 1.00 22.59 101 GLU A N 1
ATOM 776 C CA . GLU A 1 104 ? 41.037 27.841 16.812 1.00 21.11 101 GLU A CA 1
ATOM 777 C C . GLU A 1 104 ? 40.738 29.322 17.079 1.00 19.99 101 GLU A C 1
ATOM 778 O O . GLU A 1 104 ? 40.156 29.675 18.103 1.00 20.50 101 GLU A O 1
ATOM 784 N N . ASN A 1 105 ? 41.164 30.195 16.184 1.00 19.91 102 ASN A N 1
ATOM 785 C CA A ASN A 1 105 ? 40.916 31.628 16.261 0.60 17.73 102 ASN A CA 1
ATOM 786 C CA B ASN A 1 105 ? 40.886 31.612 16.405 0.40 18.76 102 ASN A CA 1
ATOM 787 C C . ASN A 1 105 ? 39.431 31.974 16.133 1.00 18.22 102 ASN A C 1
ATOM 788 O O . ASN A 1 105 ? 38.695 31.263 15.438 1.00 20.00 102 ASN A O 1
ATOM 797 N N . ASP A 1 106 ? 39.007 33.075 16.755 1.00 21.69 103 ASP A N 1
ATOM 798 C CA . ASP A 1 106 ? 37.592 33.434 16.834 1.00 19.24 103 ASP A CA 1
ATOM 799 C C . ASP A 1 106 ? 36.916 33.710 15.487 1.00 18.18 103 ASP A C 1
ATOM 800 O O . ASP A 1 106 ? 35.791 33.260 15.251 1.00 17.58 103 ASP A O 1
ATOM 805 N N . ALA A 1 107 ? 37.600 34.454 14.620 1.00 17.67 104 ALA A N 1
ATOM 806 C CA . ALA A 1 107 ? 37.069 34.753 13.261 1.00 18.07 104 ALA A CA 1
ATOM 807 C C . ALA A 1 107 ? 36.966 33.478 12.418 1.00 16.47 104 ALA A C 1
ATOM 808 O O . ALA A 1 107 ? 35.963 33.237 11.728 1.00 19.11 104 ALA A O 1
ATOM 810 N N . ASN A 1 108 ? 37.996 32.644 12.517 1.00 16.01 105 ASN A N 1
ATOM 811 C CA . ASN A 1 108 ? 37.997 31.360 11.863 1.00 16.35 105 ASN A CA 1
ATOM 812 C C . ASN A 1 108 ? 36.893 30.482 12.345 1.00 16.24 105 ASN A C 1
ATOM 813 O O . ASN A 1 108 ? 36.232 29.872 11.520 1.00 17.77 105 ASN A O 1
ATOM 818 N N . CYS A 1 109 ? 36.633 30.451 13.659 1.00 14.71 106 CYS A N 1
ATOM 819 C CA . CYS A 1 109 ? 35.530 29.645 14.181 1.00 16.49 106 CYS A CA 1
ATOM 820 C C . CYS A 1 109 ? 34.177 30.140 13.630 1.00 15.09 106 CYS A C 1
ATOM 821 O O . CYS A 1 109 ? 33.353 29.349 13.198 1.00 17.43 106 CYS A O 1
ATOM 824 N N . ALA A 1 110 ? 33.976 31.441 13.556 1.00 15.05 107 ALA A N 1
ATOM 825 C CA . ALA A 1 110 ? 32.716 31.955 13.056 1.00 15.78 107 ALA A CA 1
ATOM 826 C C . ALA A 1 110 ? 32.568 31.595 11.589 1.00 16.20 107 ALA A C 1
ATOM 827 O O . ALA A 1 110 ? 31.452 31.302 11.144 1.00 16.63 107 ALA A O 1
ATOM 829 N N . LEU A 1 111 ? 33.669 31.580 10.837 1.00 16.64 108 LEU A N 1
ATOM 830 C CA . LEU A 1 111 ? 33.574 31.147 9.452 1.00 15.64 108 LEU A CA 1
ATOM 831 C C . LEU A 1 111 ? 33.195 29.650 9.391 1.00 16.06 108 LEU A C 1
ATOM 832 O O . LEU A 1 111 ? 32.390 29.251 8.586 1.00 16.27 108 LEU A O 1
ATOM 837 N N . LEU A 1 112 ? 33.822 28.853 10.236 1.00 16.38 109 LEU A N 1
ATOM 838 C CA . LEU A 1 112 ? 33.540 27.426 10.275 1.00 17.18 109 LEU A CA 1
ATOM 839 C C . LEU A 1 112 ? 32.078 27.140 10.606 1.00 17.43 109 LEU A C 1
ATOM 840 O O . LEU A 1 112 ? 31.514 26.196 10.060 1.00 19.90 109 LEU A O 1
ATOM 845 N N . ALA A 1 113 ? 31.465 27.964 11.457 1.00 19.50 110 ALA A N 1
ATOM 846 C CA . ALA A 1 113 ? 30.033 27.845 11.730 1.00 16.89 110 ALA A CA 1
ATOM 847 C C . ALA A 1 113 ? 29.231 28.064 10.429 1.00 18.59 110 ALA A C 1
ATOM 848 O O . ALA A 1 113 ? 28.257 27.320 10.126 1.00 16.65 110 ALA A O 1
ATOM 850 N N . GLU A 1 114 ? 29.636 29.074 9.672 1.00 15.49 111 GLU A N 1
ATOM 851 C CA . GLU A 1 114 ? 29.005 29.351 8.380 1.00 16.19 111 GLU A CA 1
ATOM 852 C C . GLU A 1 114 ? 29.112 28.163 7.391 1.00 16.03 111 GLU A C 1
ATOM 853 O O . GLU A 1 114 ? 28.132 27.821 6.691 1.00 17.30 111 GLU A O 1
ATOM 859 N N . LYS A 1 115 ? 30.301 27.555 7.351 1.00 16.67 112 LYS A N 1
ATOM 860 C CA . LYS A 1 115 ? 30.593 26.377 6.514 1.00 17.52 112 LYS A CA 1
ATOM 861 C C . LYS A 1 115 ? 29.762 25.153 6.980 1.00 17.26 112 LYS A C 1
ATOM 862 O O . LYS A 1 115 ? 29.230 24.383 6.170 1.00 18.57 112 LYS A O 1
ATOM 868 N N . TRP A 1 116 ? 29.682 24.960 8.290 1.00 16.28 113 TRP A N 1
ATOM 869 C CA . TRP A 1 116 ? 29.045 23.749 8.864 1.00 15.65 113 TRP A CA 1
ATOM 870 C C . TRP A 1 116 ? 27.552 23.787 8.787 1.00 16.82 113 TRP A C 1
ATOM 871 O O . TRP A 1 116 ? 26.900 22.883 8.246 1.00 18.32 113 TRP A O 1
ATOM 882 N N . LEU A 1 117 ? 26.985 24.878 9.302 1.00 16.67 114 LEU A N 1
ATOM 883 C CA . LEU A 1 117 ? 25.558 24.991 9.569 1.00 16.92 114 LEU A CA 1
ATOM 884 C C . LEU A 1 117 ? 24.876 26.167 8.892 1.00 17.51 114 LEU A C 1
ATOM 885 O O . LEU A 1 117 ? 23.648 26.286 8.945 1.00 17.29 114 LEU A O 1
ATOM 890 N N . GLY A 1 118 ? 25.648 27.030 8.244 1.00 18.47 115 GLY A N 1
ATOM 891 C CA . GLY A 1 118 ? 25.108 28.225 7.717 1.00 16.90 115 GLY A CA 1
ATOM 892 C C . GLY A 1 118 ? 25.052 28.233 6.194 1.00 17.26 115 GLY A C 1
ATOM 893 O O . GLY A 1 118 ? 24.701 27.258 5.592 1.00 17.43 115 GLY A O 1
ATOM 894 N N . LYS A 1 119 ? 25.404 29.376 5.609 1.00 15.46 116 LYS A N 1
ATOM 895 C CA . LYS A 1 119 ? 25.216 29.664 4.159 1.00 14.72 116 LYS A CA 1
ATOM 896 C C . LYS A 1 119 ? 26.386 29.226 3.310 1.00 15.95 116 LYS A C 1
ATOM 897 O O . LYS A 1 119 ? 26.342 29.342 2.087 1.00 18.00 116 LYS A O 1
ATOM 903 N N . GLY A 1 120 ? 27.446 28.715 3.952 1.00 15.39 117 GLY A N 1
ATOM 904 C CA . GLY A 1 120 ? 28.658 28.331 3.177 1.00 14.50 117 GLY A CA 1
ATOM 905 C C . GLY A 1 120 ? 28.830 26.821 3.025 1.00 14.61 117 GLY A C 1
ATOM 906 O O . GLY A 1 120 ? 29.925 26.348 2.684 1.00 20.06 117 GLY A O 1
ATOM 907 N N . GLN A 1 121 ? 27.775 26.041 3.239 1.00 15.87 118 GLN A N 1
ATOM 908 C CA . GLN A 1 121 ? 27.941 24.595 3.282 1.00 14.35 118 GLN A CA 1
ATOM 909 C C . GLN A 1 121 ? 28.521 24.012 1.984 1.00 17.27 118 GLN A C 1
ATOM 910 O O . GLN A 1 121 ? 29.261 23.000 2.008 1.00 20.43 118 GLN A O 1
ATOM 916 N N . ASP A 1 122 ? 28.095 24.547 0.858 1.00 16.35 119 ASP A N 1
ATOM 917 C CA A ASP A 1 122 ? 28.490 24.012 -0.422 0.70 21.06 119 ASP A CA 1
ATOM 918 C CA B ASP A 1 122 ? 28.517 23.984 -0.426 0.30 20.99 119 ASP A CA 1
ATOM 919 C C . ASP A 1 122 ? 29.425 24.925 -1.197 1.00 20.28 119 ASP A C 1
ATOM 920 O O . ASP A 1 122 ? 29.515 24.825 -2.418 1.00 25.11 119 ASP A O 1
ATOM 929 N N . LEU A 1 123 ? 30.112 25.814 -0.466 1.00 17.51 120 LEU A N 1
ATOM 930 C CA . LEU A 1 123 ? 31.023 26.771 -1.069 1.00 15.81 120 LEU A CA 1
ATOM 931 C C . LEU A 1 123 ? 32.476 26.451 -0.821 1.00 16.71 120 LEU A C 1
ATOM 932 O O . LEU A 1 123 ? 32.864 26.160 0.302 1.00 22.37 120 LEU A O 1
ATOM 937 N N . ASP A 1 124 ? 33.283 26.518 -1.869 1.00 19.77 121 ASP A N 1
ATOM 938 C CA . ASP A 1 124 ? 34.746 26.361 -1.732 1.00 21.72 121 ASP A CA 1
ATOM 939 C C . ASP A 1 124 ? 35.542 27.661 -1.620 1.00 17.47 121 ASP A C 1
ATOM 940 O O . ASP A 1 124 ? 36.688 27.621 -1.203 1.00 17.86 121 ASP A O 1
ATOM 945 N N . ASP A 1 125 ? 34.945 28.796 -1.946 1.00 16.90 122 ASP A N 1
ATOM 946 C CA . ASP A 1 125 ? 35.680 30.061 -1.933 1.00 16.00 122 ASP A CA 1
ATOM 947 C C . ASP A 1 125 ? 34.742 31.152 -1.443 1.00 14.05 122 ASP A C 1
ATOM 948 O O . ASP A 1 125 ? 33.876 31.615 -2.186 1.00 15.92 122 ASP A O 1
ATOM 953 N N . PHE A 1 126 ? 34.802 31.432 -0.136 1.00 15.03 123 PHE A N 1
ATOM 954 C CA . PHE A 1 126 ? 34.022 32.521 0.438 1.00 14.85 123 PHE A CA 1
ATOM 955 C C . PHE A 1 126 ? 34.795 33.176 1.561 1.00 16.93 123 PHE A C 1
ATOM 956 O O . PHE A 1 126 ? 35.756 32.613 2.074 1.00 16.31 123 PHE A O 1
ATOM 964 N N . LEU A 1 127 ? 34.414 34.410 1.853 1.00 15.26 124 LEU A N 1
ATOM 965 C CA . LEU A 1 127 ? 34.984 35.154 2.936 1.00 14.39 124 LEU A CA 1
ATOM 966 C C . LEU A 1 127 ? 33.898 35.533 3.953 1.00 13.97 124 LEU A C 1
ATOM 967 O O . LEU A 1 127 ? 32.735 35.678 3.624 1.00 15.48 124 LEU A O 1
ATOM 972 N N . CYS A 1 128 ? 34.346 35.720 5.180 1.00 13.85 125 CYS A N 1
ATOM 973 C CA . CYS A 1 128 ? 33.540 36.348 6.226 1.00 15.01 125 CYS A CA 1
ATOM 974 C C . CYS A 1 128 ? 34.198 37.669 6.681 1.00 17.48 125 CYS A C 1
ATOM 975 O O . CYS A 1 128 ? 35.376 37.722 7.082 1.00 19.60 125 CYS A O 1
ATOM 978 N N . LEU A 1 129 ? 33.399 38.708 6.676 1.00 15.79 126 LEU A N 1
ATOM 979 C CA . LEU A 1 129 ? 33.837 40.055 7.071 1.00 17.57 126 LEU A CA 1
ATOM 980 C C . LEU A 1 129 ? 32.930 40.469 8.249 1.00 16.63 126 LEU A C 1
ATOM 981 O O . LEU A 1 129 ? 31.710 40.456 8.139 1.00 17.01 126 LEU A O 1
ATOM 986 N N . THR A 1 130 ? 33.549 40.813 9.375 1.00 16.09 127 THR A N 1
ATOM 987 C CA . THR A 1 130 ? 32.824 41.205 10.608 1.00 16.47 127 THR A CA 1
ATOM 988 C C . THR A 1 130 ? 33.138 42.651 10.897 1.00 16.83 127 THR A C 1
ATOM 989 O O . THR A 1 130 ? 34.294 42.990 11.028 1.00 19.72 127 THR A O 1
ATOM 993 N N . ILE A 1 131 ? 32.112 43.492 11.031 1.00 15.98 128 ILE A N 1
ATOM 994 C CA . ILE A 1 131 ? 32.267 44.933 11.239 1.00 16.10 128 ILE A CA 1
ATOM 995 C C . ILE A 1 131 ? 31.494 45.345 12.514 1.00 17.64 128 ILE A C 1
ATOM 996 O O . ILE A 1 131 ? 30.279 45.281 12.570 1.00 21.28 128 ILE A O 1
ATOM 1001 N N . GLY A 1 132 ? 32.227 45.711 13.547 1.00 20.77 129 GLY A N 1
ATOM 1002 C CA . GLY A 1 132 ? 31.604 46.264 14.778 1.00 23.47 129 GLY A CA 1
ATOM 1003 C C . GLY A 1 132 ? 32.499 47.330 15.397 1.00 24.88 129 GLY A C 1
ATOM 1004 O O . GLY A 1 132 ? 32.666 48.390 14.820 1.00 23.52 129 GLY A O 1
ATOM 1005 N N . THR A 1 133 ? 33.051 47.051 16.570 1.00 28.97 130 THR A N 1
ATOM 1006 C CA . THR A 1 133 ? 34.040 47.910 17.169 1.00 28.61 130 THR A CA 1
ATOM 1007 C C . THR A 1 133 ? 35.358 47.860 16.402 1.00 28.04 130 THR A C 1
ATOM 1008 O O . THR A 1 133 ? 36.061 48.882 16.299 1.00 30.22 130 THR A O 1
ATOM 1012 N N . GLY A 1 134 ? 35.704 46.681 15.890 1.00 28.80 131 GLY A N 1
ATOM 1013 C CA . GLY A 1 134 ? 36.805 46.520 14.955 1.00 29.01 131 GLY A CA 1
ATOM 1014 C C . GLY A 1 134 ? 36.334 45.712 13.749 1.00 26.99 131 GLY A C 1
ATOM 1015 O O . GLY A 1 134 ? 35.142 45.540 13.510 1.00 25.96 131 GLY A O 1
ATOM 1016 N N . ILE A 1 135 ? 37.288 45.258 12.956 1.00 27.01 132 ILE A N 1
ATOM 1017 C CA . ILE A 1 135 ? 37.020 44.468 11.785 1.00 23.02 132 ILE A CA 1
ATOM 1018 C C . ILE A 1 135 ? 37.672 43.108 11.955 1.00 26.82 132 ILE A C 1
ATOM 1019 O O . ILE A 1 135 ? 38.830 43.008 12.378 1.00 29.70 132 ILE A O 1
ATOM 1024 N N . GLY A 1 136 ? 36.908 42.082 11.635 1.00 23.28 133 GLY A N 1
ATOM 1025 C CA . GLY A 1 136 ? 37.391 40.700 11.585 1.00 24.29 133 GLY A CA 1
ATOM 1026 C C . GLY A 1 136 ? 37.254 40.128 10.199 1.00 20.27 133 GLY A C 1
ATOM 1027 O O . GLY A 1 136 ? 36.424 40.555 9.433 1.00 17.54 133 GLY A O 1
ATOM 1028 N N . GLY A 1 137 ? 38.072 39.114 9.929 1.00 19.36 134 GLY A N 1
ATOM 1029 C CA . GLY A 1 137 ? 38.091 38.414 8.690 1.00 18.49 134 GLY A CA 1
ATOM 1030 C C . GLY A 1 137 ? 38.334 36.948 8.882 1.00 14.94 134 GLY A C 1
ATOM 1031 O O . GLY A 1 137 ? 39.115 36.539 9.747 1.00 17.98 134 GLY A O 1
ATOM 1032 N N . GLY A 1 138 ? 37.695 36.180 8.010 1.00 17.15 135 GLY A N 1
ATOM 1033 C CA . GLY A 1 138 ? 38.025 34.758 7.776 1.00 15.53 135 GLY A CA 1
ATOM 1034 C C . GLY A 1 138 ? 38.017 34.447 6.271 1.00 14.78 135 GLY A C 1
ATOM 1035 O O . GLY A 1 138 ? 37.220 34.989 5.480 1.00 15.98 135 GLY A O 1
ATOM 1036 N N . ILE A 1 139 ? 38.901 33.537 5.881 1.00 14.85 136 ILE A N 1
ATOM 1037 C CA . ILE A 1 139 ? 39.105 33.170 4.474 1.00 14.03 136 ILE A CA 1
ATOM 1038 C C . ILE A 1 139 ? 38.903 31.668 4.287 1.00 14.19 136 ILE A C 1
ATOM 1039 O O . ILE A 1 139 ? 39.583 30.865 4.925 1.00 17.10 136 ILE A O 1
ATOM 1044 N N . PHE A 1 140 ? 38.060 31.324 3.315 1.00 14.96 137 PHE A N 1
ATOM 1045 C CA . PHE A 1 140 ? 37.867 29.928 2.868 1.00 15.44 137 PHE A CA 1
ATOM 1046 C C . PHE A 1 140 ? 38.217 29.942 1.362 1.00 16.77 137 PHE A C 1
ATOM 1047 O O . PHE A 1 140 ? 37.553 30.611 0.566 1.00 17.49 137 PHE A O 1
ATOM 1055 N N . SER A 1 141 ? 39.305 29.249 1.022 1.00 15.36 138 SER A N 1
ATOM 1056 C CA . SER A 1 141 ? 39.789 29.144 -0.373 1.00 15.60 138 SER A CA 1
ATOM 1057 C C . SER A 1 141 ? 40.050 27.670 -0.681 1.00 16.68 138 SER A C 1
ATOM 1058 O O . SER A 1 141 ? 40.623 26.947 0.125 1.00 18.57 138 SER A O 1
ATOM 1061 N N . ASN A 1 142 ? 39.689 27.253 -1.873 1.00 20.14 139 ASN A N 1
ATOM 1062 C CA . ASN A 1 142 ? 39.866 25.852 -2.251 1.00 20.85 139 ASN A CA 1
ATOM 1063 C C . ASN A 1 142 ? 39.325 24.846 -1.260 1.00 20.83 139 ASN A C 1
ATOM 1064 O O . ASN A 1 142 ? 39.892 23.741 -1.092 1.00 23.88 139 ASN A O 1
ATOM 1069 N N . GLY A 1 143 ? 38.205 25.191 -0.651 1.00 19.33 140 GLY A N 1
ATOM 1070 C CA . GLY A 1 143 ? 37.497 24.269 0.237 1.00 22.50 140 GLY A CA 1
ATOM 1071 C C . GLY A 1 143 ? 38.151 24.094 1.592 1.00 21.84 140 GLY A C 1
ATOM 1072 O O . GLY A 1 143 ? 37.805 23.159 2.296 1.00 22.87 140 GLY A O 1
ATOM 1073 N N . GLU A 1 144 ? 39.040 25.022 1.983 1.00 18.96 141 GLU A N 1
ATOM 1074 C CA A GLU A 1 144 ? 39.819 24.961 3.228 0.50 21.38 141 GLU A CA 1
ATOM 1075 C CA B GLU A 1 144 ? 39.627 24.973 3.323 0.50 19.08 141 GLU A CA 1
ATOM 1076 C C . GLU A 1 144 ? 39.958 26.342 3.865 1.00 18.17 141 GLU A C 1
ATOM 1077 O O . GLU A 1 144 ? 40.096 27.313 3.144 1.00 16.45 141 GLU A O 1
ATOM 1088 N N . LEU A 1 145 ? 39.996 26.414 5.209 1.00 17.99 142 LEU A N 1
ATOM 1089 C CA A LEU A 1 145 ? 40.342 27.624 5.877 0.70 18.79 142 LEU A CA 1
ATOM 1090 C CA B LEU A 1 145 ? 40.401 27.640 5.910 0.30 18.72 142 LEU A CA 1
ATOM 1091 C C . LEU A 1 145 ? 41.802 28.017 5.523 1.00 17.57 142 LEU A C 1
ATOM 1092 O O . LEU A 1 145 ? 42.700 27.167 5.498 1.00 22.48 142 LEU A O 1
ATOM 1101 N N . VAL A 1 146 ? 42.002 29.310 5.282 1.00 16.36 143 VAL A N 1
ATOM 1102 C CA . VAL A 1 146 ? 43.338 29.825 5.074 1.00 20.25 143 VAL A CA 1
ATOM 1103 C C . VAL A 1 146 ? 43.754 30.494 6.377 1.00 19.26 143 VAL A C 1
ATOM 1104 O O . VAL A 1 146 ? 43.283 31.551 6.726 1.00 18.25 143 VAL A O 1
ATOM 1108 N N . ARG A 1 147 ? 44.678 29.871 7.083 1.00 20.38 144 ARG A N 1
ATOM 1109 C CA . ARG A 1 147 ? 45.138 30.389 8.390 1.00 22.27 144 ARG A CA 1
ATOM 1110 C C . ARG A 1 147 ? 46.406 31.219 8.276 1.00 19.76 144 ARG A C 1
ATOM 1111 O O . ARG A 1 147 ? 46.693 31.993 9.153 1.00 23.87 144 ARG A O 1
ATOM 1119 N N . GLY A 1 148 ? 47.174 30.975 7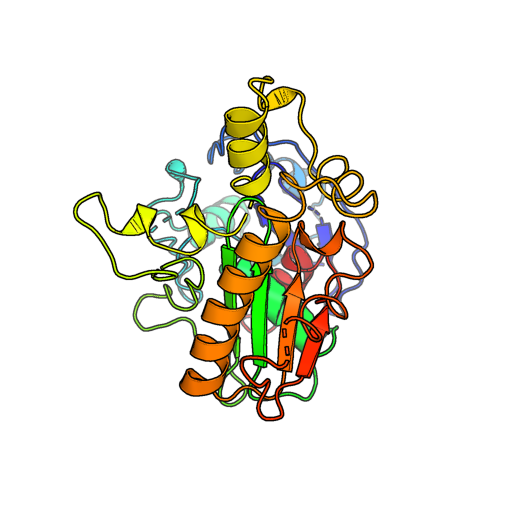.199 1.00 19.82 145 GLY A N 1
ATOM 1120 C CA . GLY A 1 148 ? 48.433 31.603 6.929 1.00 20.83 145 GLY A CA 1
ATOM 1121 C C . GLY A 1 148 ? 49.650 30.856 7.491 1.00 20.68 145 GLY A C 1
ATOM 1122 O O . GLY A 1 148 ? 49.528 29.902 8.257 1.00 19.76 145 GLY A O 1
ATOM 1123 N N . GLY A 1 149 ? 50.840 31.288 7.081 1.00 19.92 146 GLY A N 1
ATOM 1124 C CA . GLY A 1 149 ? 52.078 30.637 7.484 1.00 20.41 146 GLY A CA 1
ATOM 1125 C C . GLY A 1 149 ? 52.371 30.671 9.004 1.00 17.76 146 GLY A C 1
ATOM 1126 O O . GLY A 1 149 ? 53.091 29.799 9.533 1.00 21.09 146 GLY A O 1
ATOM 1127 N N . ARG A 1 150 ? 51.845 31.692 9.674 1.00 17.71 147 ARG A N 1
ATOM 1128 C CA . ARG A 1 150 ? 51.978 31.839 11.106 1.00 16.05 147 ARG A CA 1
ATOM 1129 C C . ARG A 1 150 ? 50.625 32.008 11.779 1.00 17.73 147 ARG A C 1
ATOM 1130 O O . ARG A 1 150 ? 50.547 32.505 12.905 1.00 20.43 147 ARG A O 1
ATOM 1138 N N . PHE A 1 151 ? 49.563 31.519 11.108 1.00 17.55 148 PHE A N 1
ATOM 1139 C CA . PHE A 1 151 ? 48.226 31.482 11.698 1.00 21.10 148 PHE A CA 1
ATOM 1140 C C . PHE A 1 151 ? 47.664 32.880 11.907 1.00 17.84 148 PHE A C 1
ATOM 1141 O O . PHE A 1 151 ? 46.807 33.098 12.794 1.00 22.31 148 PHE A O 1
ATOM 1149 N N . ARG A 1 152 ? 48.121 33.802 11.074 1.00 15.72 149 ARG A N 1
ATOM 1150 C CA . ARG A 1 152 ? 47.724 35.192 11.166 1.00 15.35 149 ARG A CA 1
ATOM 1151 C C . ARG A 1 152 ? 46.743 35.658 10.085 1.00 15.36 149 ARG A C 1
ATOM 1152 O O . ARG A 1 152 ? 46.287 36.826 10.133 1.00 16.54 149 ARG A O 1
ATOM 1160 N N . ALA A 1 153 ? 46.490 34.827 9.088 1.00 16.96 150 ALA A N 1
ATOM 1161 C CA . ALA A 1 153 ? 45.729 35.270 7.900 1.00 15.68 150 ALA A CA 1
ATOM 1162 C C . ALA A 1 153 ? 44.330 35.758 8.270 1.00 15.72 150 ALA A C 1
ATOM 1163 O O . ALA A 1 153 ? 43.760 35.371 9.299 1.00 17.71 150 ALA A O 1
ATOM 1165 N N . GLY A 1 154 ? 43.799 36.658 7.462 1.00 16.63 151 GLY A N 1
ATOM 1166 C CA . GLY A 1 154 ? 42.449 37.144 7.624 1.00 17.10 151 GLY A CA 1
ATOM 1167 C C . GLY A 1 154 ? 42.287 38.453 8.388 1.00 16.47 151 GLY A C 1
ATOM 1168 O O . GLY A 1 154 ? 41.195 38.791 8.834 1.00 17.20 151 GLY A O 1
ATOM 1169 N N . GLU A 1 155 ? 43.372 39.182 8.543 1.00 15.44 152 GLU A N 1
ATOM 1170 C CA . GLU A 1 155 ? 43.377 40.479 9.212 1.00 17.16 152 GLU A CA 1
ATOM 1171 C C . GLU A 1 155 ? 42.864 41.590 8.306 1.00 16.62 152 GLU A C 1
ATOM 1172 O O . GLU A 1 155 ? 43.579 42.549 7.934 1.00 15.97 152 GLU A O 1
ATOM 1178 N N . PHE A 1 156 ? 41.580 41.492 8.010 1.00 16.63 153 PHE A N 1
ATOM 1179 C CA . PHE A 1 156 ? 40.927 42.356 7.027 1.00 16.46 153 PHE A CA 1
ATOM 1180 C C . PHE A 1 156 ? 40.918 43.815 7.473 1.00 14.79 153 PHE A C 1
ATOM 1181 O O . PHE A 1 156 ? 40.953 44.711 6.641 1.00 16.15 153 PHE A O 1
ATOM 1189 N N . GLY A 1 157 ? 40.924 44.050 8.799 1.00 14.48 154 GLY A N 1
ATOM 1190 C CA . GLY A 1 157 ? 40.925 45.390 9.300 1.00 14.45 154 GLY A CA 1
ATOM 1191 C C . GLY A 1 157 ? 42.191 46.180 9.067 1.00 14.97 154 GLY A C 1
ATOM 1192 O O . GLY A 1 157 ? 42.214 47.402 9.251 1.00 15.16 154 GLY A O 1
ATOM 1193 N N . TYR A 1 158 ? 43.259 45.488 8.694 1.00 15.16 155 TYR A N 1
ATOM 1194 C CA . TYR A 1 158 ? 44.537 46.150 8.393 1.00 15.70 155 TYR A CA 1
ATOM 1195 C C . TYR A 1 158 ? 44.642 46.604 6.934 1.00 15.35 155 TYR A C 1
ATOM 1196 O O . TYR A 1 158 ? 45.640 47.229 6.558 1.00 15.92 155 TYR A O 1
ATOM 1213 N N . PHE A 1 160 ? 44.426 49.099 4.044 1.00 13.36 157 PHE A N 1
ATOM 1214 C CA . PHE A 1 160 ? 44.385 50.565 3.928 1.00 14.04 157 PHE A CA 1
ATOM 1215 C C . PHE A 1 160 ? 43.092 51.005 3.261 1.00 15.77 157 PHE A C 1
ATOM 1216 O O . PHE A 1 160 ? 42.739 50.577 2.157 1.00 16.97 157 PHE A O 1
ATOM 1224 N N . SER A 1 161 ? 42.405 51.950 3.889 1.00 14.85 158 SER A N 1
ATOM 1225 C CA . SER A 1 161 ? 41.256 52.603 3.268 1.00 15.50 158 SER A CA 1
ATOM 1226 C C . SER A 1 161 ? 41.592 53.938 2.620 1.00 17.34 158 SER A C 1
ATOM 1227 O O . SER A 1 161 ? 40.781 54.510 1.935 1.00 17.57 158 SER A O 1
ATOM 1230 N N . GLU A 1 162 ? 42.826 54.388 2.776 1.00 17.33 159 GLU A N 1
ATOM 1231 C CA . GLU A 1 162 ? 43.312 55.581 2.149 1.00 20.27 159 GLU A CA 1
ATOM 1232 C C . GLU A 1 162 ? 44.818 55.492 2.008 1.00 18.40 159 GLU A C 1
ATOM 1233 O O . GLU A 1 162 ? 45.443 54.580 2.563 1.00 17.04 159 GLU A O 1
ATOM 1239 N N . ARG A 1 163 ? 45.397 56.389 1.218 1.00 18.15 160 ARG A N 1
ATOM 1240 C CA A ARG A 1 163 ? 46.857 56.426 1.093 0.60 17.74 160 ARG A CA 1
ATOM 1241 C CA B ARG A 1 163 ? 46.856 56.448 1.083 0.40 18.38 160 ARG A CA 1
ATOM 1242 C C . ARG A 1 163 ? 47.460 56.675 2.482 1.00 17.15 160 ARG A C 1
ATOM 1243 O O . ARG A 1 163 ? 47.073 57.615 3.184 1.00 22.00 160 ARG A O 1
ATOM 1258 N N . PRO A 1 164 ? 48.423 55.846 2.889 1.00 17.12 161 PRO A N 1
ATOM 1259 C CA . PRO A 1 164 ? 48.901 56.028 4.266 1.00 18.16 161 PRO A CA 1
ATOM 1260 C C . PRO A 1 164 ? 49.670 57.338 4.369 1.00 19.89 161 PRO A C 1
ATOM 1261 O O . PRO A 1 164 ? 50.409 57.686 3.459 1.00 24.35 161 PRO A O 1
ATOM 1265 N N . GLY A 1 165 ? 49.457 58.049 5.457 1.00 21.02 162 GLY A N 1
ATOM 1266 C CA . GLY A 1 165 ? 50.183 59.272 5.763 1.00 22.82 162 GLY A CA 1
ATOM 1267 C C . GLY A 1 165 ? 51.373 58.945 6.640 1.00 22.89 162 GLY A C 1
ATOM 1268 O O . GLY A 1 165 ? 51.900 57.831 6.550 1.00 22.90 162 GLY A O 1
ATOM 1269 N N . ALA A 1 166 ? 51.769 59.899 7.465 1.00 22.34 163 ALA A N 1
ATOM 1270 C CA . ALA A 1 166 ? 52.997 59.802 8.290 1.00 17.10 163 ALA A CA 1
ATOM 1271 C C . ALA A 1 166 ? 52.752 59.431 9.741 1.00 19.01 163 ALA A C 1
ATOM 1272 O O . ALA A 1 166 ? 53.718 59.211 10.474 1.00 20.03 163 ALA A O 1
ATOM 1274 N N . PHE A 1 167 ? 51.497 59.418 10.183 1.00 21.15 164 PHE A N 1
ATOM 1275 C CA . PHE A 1 167 ? 51.183 58.820 11.470 1.00 20.40 164 PHE A CA 1
ATOM 1276 C C . PHE A 1 167 ? 51.335 57.288 11.343 1.00 18.79 164 PHE A C 1
ATOM 1277 O O . PHE A 1 167 ? 51.620 56.785 10.264 1.00 19.76 164 PHE A O 1
ATOM 1285 N N . ARG A 1 168 ? 51.244 56.574 12.452 1.00 21.09 165 ARG A N 1
ATOM 1286 C CA . ARG A 1 168 ? 51.384 55.124 12.407 1.00 19.93 165 ARG A CA 1
ATOM 1287 C C . ARG A 1 168 ? 50.372 54.546 11.394 1.00 19.50 165 ARG A C 1
ATOM 1288 O O . ARG A 1 168 ? 49.289 55.085 11.218 1.00 18.90 165 ARG A O 1
ATOM 1296 N N . PRO A 1 169 ? 50.777 53.485 10.687 1.00 19.07 166 PRO A N 1
ATOM 1297 C CA . PRO A 1 169 ? 49.977 53.004 9.574 1.00 17.86 166 PRO A CA 1
ATOM 1298 C C . PRO A 1 169 ? 48.565 52.586 9.943 1.00 14.78 166 PRO A C 1
ATOM 1299 O O . PRO A 1 169 ? 47.654 52.753 9.118 1.00 16.20 166 PRO A O 1
ATOM 1303 N N . GLY A 1 170 ? 48.373 52.095 11.158 1.00 18.58 167 GLY A N 1
ATOM 1304 C CA . GLY A 1 170 ? 47.071 51.635 11.602 1.00 19.34 167 GLY A CA 1
ATOM 1305 C C . GLY A 1 170 ? 46.009 52.698 11.465 1.00 15.90 167 GLY A C 1
ATOM 1306 O O . GLY A 1 170 ? 44.832 52.373 11.237 1.00 18.07 167 GLY A O 1
ATOM 1307 N N . LYS A 1 171 ? 46.413 53.973 11.567 1.00 16.91 168 LYS A N 1
ATOM 1308 C CA . LYS A 1 171 ? 45.466 55.073 11.527 1.00 17.33 168 LYS A CA 1
ATOM 1309 C C . LYS A 1 171 ? 44.759 55.189 10.162 1.00 16.96 168 LYS A C 1
ATOM 1310 O O . LYS A 1 171 ? 43.742 55.836 10.055 1.00 18.74 168 LYS A O 1
ATOM 1316 N N . TYR A 1 172 ? 45.360 54.586 9.128 1.00 15.22 169 TYR A N 1
ATOM 1317 C CA . TYR A 1 172 ? 44.869 54.656 7.753 1.00 14.68 169 TYR A CA 1
ATOM 1318 C C . TYR A 1 172 ? 44.203 53.348 7.285 1.00 14.52 169 TYR A C 1
ATOM 1319 O O . TYR A 1 172 ? 43.857 53.173 6.063 1.00 15.72 169 TYR A O 1
ATOM 1328 N N . THR A 1 173 ? 43.964 52.477 8.249 1.00 16.25 170 THR A N 1
ATOM 1329 C CA . THR A 1 173 ? 43.372 51.147 8.015 1.00 14.28 170 THR A CA 1
ATOM 1330 C C . THR A 1 173 ? 41.916 51.091 8.442 1.00 15.66 170 THR A C 1
ATOM 1331 O O . THR A 1 173 ? 41.461 51.887 9.275 1.00 15.77 170 THR A O 1
ATOM 1335 N N . LEU A 1 174 ? 41.177 50.146 7.866 1.00 15.01 171 LEU A N 1
ATOM 1336 C CA . LEU A 1 174 ? 39.726 49.961 8.158 1.00 15.81 171 LEU A CA 1
ATOM 1337 C C . LEU A 1 174 ? 39.467 49.894 9.655 1.00 16.09 171 LEU A C 1
ATOM 1338 O O . LEU A 1 174 ? 38.488 50.488 10.131 1.00 15.97 171 LEU A O 1
ATOM 1343 N N . ASN A 1 175 ? 40.351 49.212 10.402 1.00 14.46 172 ASN A N 1
ATOM 1344 C CA . ASN A 1 175 ? 40.203 49.115 11.873 1.00 14.75 172 ASN A CA 1
ATOM 1345 C C . ASN A 1 175 ? 40.015 50.457 12.546 1.00 15.30 172 ASN A C 1
ATOM 1346 O O . ASN A 1 175 ? 39.380 50.525 13.614 1.00 19.19 172 ASN A O 1
ATOM 1351 N N . GLU A 1 176 ? 40.709 51.460 12.026 1.00 16.45 173 GLU A N 1
ATOM 1352 C CA . GLU A 1 176 ? 40.670 52.794 12.574 1.00 19.00 173 GLU A CA 1
ATOM 1353 C C . GLU A 1 176 ? 39.917 53.853 11.796 1.00 18.23 173 GLU A C 1
ATOM 1354 O O . GLU A 1 176 ? 39.833 55.005 12.258 1.00 21.02 173 GLU A O 1
ATOM 1360 N N . THR A 1 177 ? 39.372 53.510 10.624 1.00 16.55 174 THR A N 1
ATOM 1361 C CA . THR A 1 177 ? 38.596 54.470 9.816 1.00 16.64 174 THR A CA 1
ATOM 1362 C C . THR A 1 177 ? 37.159 54.073 9.564 1.00 15.33 174 THR A C 1
ATOM 1363 O O . THR A 1 177 ? 36.352 54.926 9.198 1.00 17.37 174 THR A O 1
ATOM 1367 N N . THR A 1 178 ? 36.863 52.773 9.659 1.00 16.20 175 THR A N 1
ATOM 1368 C CA . THR A 1 178 ? 35.635 52.218 9.126 1.00 17.12 175 THR A CA 1
ATOM 1369 C C . THR A 1 178 ? 34.992 51.167 10.052 1.00 17.94 175 THR A C 1
ATOM 1370 O O . THR A 1 178 ? 35.001 49.964 9.761 1.00 17.89 175 THR A O 1
ATOM 1374 N N . THR A 1 179 ? 34.476 51.626 11.197 1.00 18.84 176 THR A N 1
ATOM 1375 C CA . THR A 1 179 ? 33.868 50.740 12.197 1.00 20.60 176 THR A CA 1
ATOM 1376 C C . THR A 1 179 ? 32.731 51.480 12.853 1.00 18.65 176 THR A C 1
ATOM 1377 O O . THR A 1 179 ? 32.633 52.730 12.769 1.00 18.52 176 THR A O 1
ATOM 1389 N N . LEU A 1 181 ? 32.451 51.892 16.047 1.00 21.19 178 LEU A N 1
ATOM 1390 C CA . LEU A 1 181 ? 33.137 52.734 17.024 1.00 21.87 178 LEU A CA 1
ATOM 1391 C C . LEU A 1 181 ? 33.628 54.047 16.418 1.00 20.72 178 LEU A C 1
ATOM 1392 O O . LEU A 1 181 ? 33.418 55.113 17.003 1.00 22.01 178 LEU A O 1
ATOM 1397 N N . VAL A 1 182 ? 34.242 53.985 15.233 1.00 19.05 179 VAL A N 1
ATOM 1398 C CA . VAL A 1 182 ? 34.729 55.179 14.577 1.00 18.50 179 VAL A CA 1
ATOM 1399 C C . VAL A 1 182 ? 33.533 56.106 14.288 1.00 16.72 179 VAL A C 1
ATOM 1400 O O . VAL A 1 182 ? 33.644 57.327 14.451 1.00 17.63 179 VAL A O 1
ATOM 1404 N N . LEU A 1 183 ? 32.405 55.543 13.828 1.00 17.30 180 LEU A N 1
ATOM 1405 C CA . LEU A 1 183 ? 31.229 56.357 13.586 1.00 18.49 180 LEU A CA 1
ATOM 1406 C C . LEU A 1 183 ? 30.798 57.143 14.804 1.00 19.37 180 LEU A C 1
ATOM 1407 O O . LEU A 1 183 ? 30.532 58.365 14.703 1.00 19.75 180 LEU A O 1
ATOM 1412 N N . ARG A 1 184 ? 30.765 56.477 15.943 1.00 21.98 181 ARG A N 1
ATOM 1413 C CA . ARG A 1 184 ? 30.388 57.135 17.206 1.00 22.55 181 ARG A CA 1
ATOM 1414 C C . ARG A 1 184 ? 31.417 58.201 17.597 1.00 23.89 181 ARG A C 1
ATOM 1415 O O . ARG A 1 184 ? 31.048 59.308 17.992 1.00 22.54 181 ARG A O 1
ATOM 1423 N N . ARG A 1 185 ? 32.700 57.877 17.453 1.00 19.89 182 ARG A N 1
ATOM 1424 C CA . ARG A 1 185 ? 33.777 58.845 17.711 1.00 20.92 182 ARG A CA 1
ATOM 1425 C C . ARG A 1 185 ? 33.657 60.074 16.832 1.00 23.57 182 ARG A C 1
ATOM 1426 O O . ARG A 1 185 ? 33.779 61.194 17.311 1.00 23.44 182 ARG A O 1
ATOM 1434 N N . GLN A 1 186 ? 33.417 59.872 15.538 1.00 20.80 183 GLN A N 1
ATOM 1435 C CA . GLN A 1 186 ? 33.269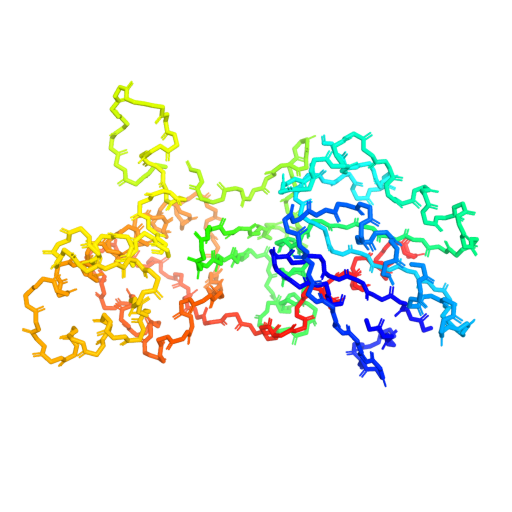 60.982 14.647 1.00 18.77 183 GLN A CA 1
ATOM 1436 C C . GLN A 1 186 ? 32.054 61.837 15.003 1.00 21.18 183 GLN A C 1
ATOM 1437 O O . GLN A 1 186 ? 32.119 63.063 14.974 1.00 21.64 183 GLN A O 1
ATOM 1443 N N . TYR A 1 187 ? 30.929 61.185 15.278 1.00 20.64 184 TYR A N 1
ATOM 1444 C CA . TYR A 1 187 ? 29.729 61.912 15.684 1.00 23.00 184 TYR A CA 1
ATOM 1445 C C . TYR A 1 187 ? 29.946 62.735 16.940 1.00 23.43 184 TYR A C 1
ATOM 1446 O O . TYR A 1 187 ? 29.499 63.900 17.008 1.00 26.08 184 TYR A O 1
ATOM 1455 N N . ALA A 1 188 ? 30.644 62.168 17.926 1.00 23.76 185 ALA A N 1
ATOM 1456 C CA . ALA A 1 188 ? 31.020 62.936 19.121 1.00 25.37 185 ALA A CA 1
ATOM 1457 C C . ALA A 1 188 ? 31.833 64.192 18.767 1.00 27.96 185 ALA A C 1
ATOM 1458 O O . ALA A 1 188 ? 31.535 65.306 19.241 1.00 30.28 185 ALA A O 1
ATOM 1460 N N . GLU A 1 189 ? 32.833 64.037 17.903 1.00 25.89 186 GLU A N 1
ATOM 1461 C CA . GLU A 1 189 ? 33.658 65.185 17.459 1.00 28.40 186 GLU A CA 1
ATOM 1462 C C . GLU A 1 189 ? 32.858 66.243 16.734 1.00 29.63 186 GLU A C 1
ATOM 1463 O O . GLU A 1 189 ? 33.075 67.451 16.922 1.00 32.43 186 GLU A O 1
ATOM 1469 N N . LEU A 1 190 ? 31.959 65.802 15.867 1.00 29.35 187 LEU A N 1
ATOM 1470 C CA . LEU A 1 190 ? 31.197 66.748 15.049 1.00 28.22 187 LEU A CA 1
ATOM 1471 C C . LEU A 1 190 ? 30.136 67.478 15.847 1.00 32.60 187 LEU A C 1
ATOM 1472 O O . LEU A 1 190 ? 29.897 68.653 15.573 1.00 41.75 187 LEU A O 1
ATOM 1477 N N . THR A 1 191 ? 29.544 66.817 16.841 1.00 31.13 188 THR A N 1
ATOM 1478 C CA . THR A 1 191 ? 28.483 67.429 17.636 1.00 36.35 188 THR A CA 1
ATOM 1479 C C . THR A 1 191 ? 28.982 68.015 18.960 1.00 32.06 188 THR A C 1
ATOM 1480 O O . THR A 1 191 ? 28.290 68.776 19.566 1.00 43.31 188 THR A O 1
ATOM 1484 N N . GLY A 1 192 ? 30.172 67.631 19.410 1.00 35.41 189 GLY A N 1
ATOM 1485 C CA . GLY A 1 192 ? 30.673 68.080 20.716 1.00 44.68 189 GLY A CA 1
ATOM 1486 C C . GLY A 1 192 ? 30.116 67.336 21.918 1.00 46.83 189 GLY A C 1
ATOM 1487 O O . GLY A 1 192 ? 30.400 67.685 23.064 1.00 49.68 189 GLY A O 1
ATOM 1488 N N . ARG A 1 193 ? 29.320 66.311 21.663 1.00 43.25 190 ARG A N 1
ATOM 1489 C CA . ARG A 1 193 ? 28.690 65.513 22.706 1.00 42.44 190 ARG A CA 1
ATOM 1490 C C . ARG A 1 193 ? 29.627 64.425 23.196 1.00 40.15 190 ARG A C 1
ATOM 1491 O O . ARG A 1 193 ? 30.515 64.006 22.458 1.00 44.07 190 ARG A O 1
ATOM 1499 N N . PRO A 1 194 ? 29.433 63.966 24.448 1.00 43.16 191 PRO A N 1
ATOM 1500 C CA . PRO A 1 194 ? 30.257 62.859 24.935 1.00 42.99 191 PRO A CA 1
ATOM 1501 C C . PRO A 1 194 ? 29.990 61.527 24.206 1.00 36.55 191 PRO A C 1
ATOM 1502 O O . PRO A 1 194 ? 28.832 61.143 23.976 1.00 38.01 191 PRO A O 1
ATOM 1506 N N . LEU A 1 195 ? 31.083 60.858 23.851 1.00 38.49 192 LEU A N 1
ATOM 1507 C CA . LEU A 1 195 ? 31.066 59.568 23.180 1.00 36.32 192 LEU A CA 1
ATOM 1508 C C . LEU A 1 195 ? 30.143 58.586 23.879 1.00 39.86 192 LEU A C 1
ATOM 1509 O O . LEU A 1 195 ? 29.369 57.897 23.232 1.00 36.97 192 LEU A O 1
ATOM 1514 N N . GLU A 1 196 ? 30.226 58.535 25.208 1.00 42.82 193 GLU A N 1
ATOM 1515 C CA . GLU A 1 196 ? 29.478 57.531 25.978 1.00 38.70 193 GLU A CA 1
ATOM 1516 C C . GLU A 1 196 ? 27.959 57.662 25.827 1.00 43.14 193 GLU A C 1
ATOM 1517 O O . GLU A 1 196 ? 27.242 56.681 26.034 1.00 47.18 193 GLU A O 1
ATOM 1523 N N . GLU A 1 197 ? 27.494 58.852 25.426 1.00 44.19 194 GLU A N 1
ATOM 1524 C CA . GLU A 1 197 ? 26.062 59.165 25.252 1.00 43.93 194 GLU A CA 1
ATOM 1525 C C . GLU A 1 197 ? 25.545 59.003 23.820 1.00 50.96 194 GLU A C 1
ATOM 1526 O O . GLU A 1 197 ? 24.356 59.220 23.539 1.00 63.57 194 GLU A O 1
ATOM 1532 N N . ILE A 1 198 ? 26.437 58.606 22.922 1.00 36.30 195 ILE A N 1
ATOM 1533 C CA . ILE A 1 198 ? 26.095 58.436 21.510 1.00 32.52 195 ILE A CA 1
ATOM 1534 C C . ILE A 1 198 ? 25.941 56.946 21.172 1.00 28.15 195 ILE A C 1
ATOM 1535 O O . ILE A 1 198 ? 26.796 56.118 21.500 1.00 32.59 195 ILE A O 1
ATOM 1540 N N . THR A 1 199 ? 24.855 56.627 20.474 1.00 31.57 196 THR A N 1
ATOM 1541 C CA . THR A 1 199 ? 24.573 55.274 20.001 1.00 36.19 196 THR A CA 1
ATOM 1542 C C . THR A 1 199 ? 24.698 55.220 18.463 1.00 30.61 196 THR A C 1
ATOM 1543 O O . THR A 1 199 ? 24.459 56.217 17.785 1.00 29.80 196 THR A O 1
ATOM 1547 N N . GLY A 1 200 ? 25.017 54.051 17.918 1.00 30.18 197 GLY A N 1
ATOM 1548 C CA . GLY A 1 200 ? 24.954 53.854 16.481 1.00 30.78 197 GLY A CA 1
ATOM 1549 C C . GLY A 1 200 ? 23.558 54.071 15.953 1.00 31.18 197 GLY A C 1
ATOM 1550 O O . GLY A 1 200 ? 23.377 54.641 14.871 1.00 28.20 197 GLY A O 1
ATOM 1551 N N . GLU A 1 201 ? 22.568 53.686 16.755 1.00 28.76 198 GLU A N 1
ATOM 1552 C CA A GLU A 1 201 ? 21.175 53.782 16.348 0.50 2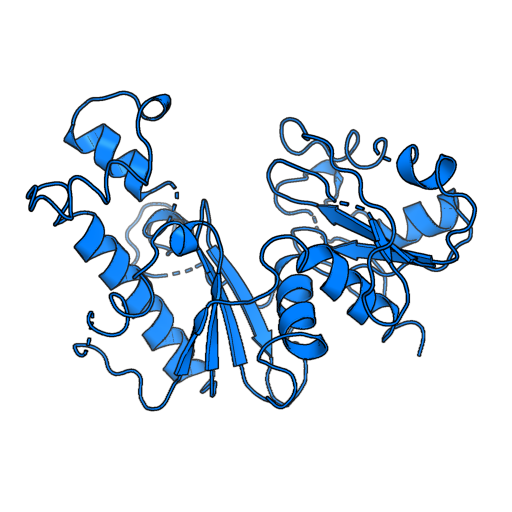7.55 198 GLU A CA 1
ATOM 1553 C CA B GLU A 1 201 ? 21.174 53.774 16.370 0.50 28.95 198 GLU A CA 1
ATOM 1554 C C . GLU A 1 201 ? 20.799 55.242 16.082 1.00 25.93 198 GLU A C 1
ATOM 1555 O O . GLU A 1 201 ? 20.100 55.552 15.096 1.00 27.13 198 GLU A O 1
ATOM 1566 N N . GLU A 1 202 ? 21.280 56.157 16.910 1.00 27.95 199 GLU A N 1
ATOM 1567 C CA . GLU A 1 202 ? 20.890 57.583 16.723 1.00 29.36 199 GLU A CA 1
ATOM 1568 C C . GLU A 1 202 ? 21.522 58.179 15.493 1.00 24.31 199 GLU A C 1
ATOM 1569 O O . GLU A 1 202 ? 20.920 58.992 14.814 1.00 23.79 199 GLU A O 1
ATOM 1575 N N . ILE A 1 203 ? 22.745 57.758 15.201 1.00 23.19 200 ILE A N 1
ATOM 1576 C CA . ILE A 1 203 ? 23.421 58.238 13.982 1.00 22.27 200 ILE A CA 1
ATOM 1577 C C . ILE A 1 203 ? 22.612 57.802 12.744 1.00 20.21 200 ILE A C 1
ATOM 1578 O O . ILE A 1 203 ? 22.354 58.589 11.879 1.00 22.08 200 ILE A O 1
ATOM 1583 N N . PHE A 1 204 ? 22.220 56.536 12.665 1.00 22.13 201 PHE A N 1
ATOM 1584 C CA . PHE A 1 204 ? 21.397 56.084 11.561 1.00 20.70 201 PHE A CA 1
ATOM 1585 C C . PHE A 1 204 ? 20.017 56.714 11.520 1.00 17.73 201 PHE A C 1
ATOM 1586 O O . PHE A 1 204 ? 19.472 56.900 10.424 1.00 21.87 201 PHE A O 1
ATOM 1594 N N . ALA A 1 205 ? 19.422 56.958 12.687 1.00 20.98 202 ALA A N 1
ATOM 1595 C CA . ALA A 1 205 ? 18.141 57.641 12.733 1.00 23.66 202 ALA A CA 1
ATOM 1596 C C . ALA A 1 205 ? 18.271 59.051 12.171 1.00 21.86 202 ALA A C 1
ATOM 1597 O O . ALA A 1 205 ? 17.455 59.495 11.352 1.00 23.95 202 ALA A O 1
ATOM 1599 N N . ASN A 1 206 ? 19.334 59.745 12.551 1.00 23.12 203 ASN A N 1
ATOM 1600 C CA A ASN A 1 206 ? 19.576 61.064 12.001 0.70 21.98 203 ASN A CA 1
ATOM 1601 C CA B ASN A 1 206 ? 19.556 61.072 12.011 0.30 21.79 203 ASN A CA 1
ATOM 1602 C C . ASN A 1 206 ? 19.848 61.003 10.505 1.00 21.30 203 ASN A C 1
ATOM 1603 O O . ASN A 1 206 ? 19.369 61.811 9.756 1.00 19.78 203 ASN A O 1
ATOM 1612 N N . TYR A 1 207 ? 20.581 59.991 10.076 1.00 21.58 204 TYR A N 1
ATOM 1613 C CA . TYR A 1 207 ? 20.798 59.753 8.648 1.00 19.24 204 TYR A CA 1
ATOM 1614 C C . TYR A 1 207 ? 19.457 59.618 7.897 1.00 21.40 204 TYR A C 1
ATOM 1615 O O . TYR A 1 207 ? 19.235 60.235 6.855 1.00 20.88 204 TYR A O 1
ATOM 1624 N N . ASP A 1 208 ? 18.567 58.764 8.425 1.00 22.94 205 ASP A N 1
ATOM 1625 C CA . ASP A 1 208 ? 17.266 58.533 7.794 1.00 24.11 205 ASP A CA 1
ATOM 1626 C C . ASP A 1 208 ? 16.392 59.785 7.779 1.00 22.49 205 ASP A C 1
ATOM 1627 O O . ASP A 1 208 ? 15.506 59.921 6.901 1.00 24.32 205 ASP A O 1
ATOM 1632 N N . ALA A 1 209 ? 16.665 60.711 8.713 1.00 21.89 206 ALA A N 1
ATOM 1633 C CA . ALA A 1 209 ? 15.995 62.022 8.762 1.00 22.43 206 ALA A CA 1
ATOM 1634 C C . ALA A 1 209 ? 16.759 63.117 7.970 1.00 22.48 206 ALA A C 1
ATOM 1635 O O . ALA A 1 209 ? 16.458 64.324 8.078 1.00 23.50 206 ALA A O 1
ATOM 1637 N N . HIS A 1 210 ? 17.728 62.701 7.158 1.00 22.06 207 HIS A N 1
ATOM 1638 C CA . HIS A 1 210 ? 18.458 63.581 6.247 1.00 22.96 207 HIS A CA 1
ATOM 1639 C C . HIS A 1 210 ? 19.265 64.638 6.913 1.00 21.33 207 HIS A C 1
ATOM 1640 O O . HIS A 1 210 ? 19.393 65.750 6.387 1.00 23.99 207 HIS A O 1
ATOM 1647 N N . ASP A 1 211 ? 19.837 64.298 8.054 1.00 18.79 208 ASP A N 1
ATOM 1648 C CA . ASP A 1 211 ? 20.798 65.157 8.745 1.00 18.70 208 ASP A CA 1
ATOM 1649 C C . ASP A 1 211 ? 22.129 65.150 7.982 1.00 16.72 208 ASP A C 1
ATOM 1650 O O . ASP A 1 211 ? 22.713 64.090 7.779 1.00 19.29 208 ASP A O 1
ATOM 1655 N N . ALA A 1 212 ? 22.620 66.332 7.596 1.00 17.80 209 ALA A N 1
ATOM 1656 C CA . ALA A 1 212 ? 23.826 66.453 6.734 1.00 15.73 209 ALA A CA 1
ATOM 1657 C C . ALA A 1 212 ? 25.066 65.830 7.400 1.00 14.48 209 ALA A C 1
ATOM 1658 O O . ALA A 1 212 ? 25.828 65.099 6.777 1.00 17.51 209 ALA A O 1
ATOM 1660 N N . VAL A 1 213 ? 25.245 66.082 8.675 1.00 15.69 210 VAL A N 1
ATOM 1661 C CA . VAL A 1 213 ? 26.441 65.579 9.380 1.00 17.67 210 VAL A CA 1
ATOM 1662 C C . VAL A 1 213 ? 26.401 64.064 9.355 1.00 15.98 210 VAL A C 1
ATOM 1663 O O . VAL A 1 213 ? 27.401 63.415 9.018 1.00 17.59 210 VAL A O 1
ATOM 1667 N N . SER A 1 214 ? 25.238 63.494 9.694 1.00 16.74 211 SER A N 1
ATOM 1668 C CA . SER A 1 214 ? 25.056 62.066 9.690 1.00 17.34 211 SER A CA 1
ATOM 1669 C C . SER A 1 214 ? 25.208 61.452 8.307 1.00 17.14 211 SER A C 1
ATOM 1670 O O . SER A 1 214 ? 25.811 60.364 8.163 1.00 18.21 211 SER A O 1
ATOM 1673 N N . GLU A 1 215 ? 24.623 62.107 7.308 1.00 18.60 212 GLU A N 1
ATOM 1674 C CA . GLU A 1 215 ? 24.796 61.692 5.937 1.00 19.61 212 GLU A CA 1
ATOM 1675 C C . GLU A 1 215 ? 26.255 61.522 5.575 1.00 19.01 212 GLU A C 1
ATOM 1676 O O . GLU A 1 215 ? 26.637 60.509 4.966 1.00 18.79 212 GLU A O 1
ATOM 1682 N N . ARG A 1 216 ? 27.089 62.493 5.928 1.00 16.06 213 ARG A N 1
ATOM 1683 C CA A ARG A 1 216 ? 28.484 62.387 5.565 0.60 16.85 213 ARG A CA 1
ATOM 1684 C CA B ARG A 1 216 ? 28.485 62.383 5.569 0.40 17.21 213 ARG A CA 1
ATOM 1685 C C . ARG A 1 216 ? 29.127 61.210 6.281 1.00 17.23 213 ARG A C 1
ATOM 1686 O O . ARG A 1 216 ? 29.889 60.449 5.685 1.00 15.02 213 ARG A O 1
ATOM 1701 N N . LEU A 1 217 ? 28.846 61.061 7.561 1.00 15.28 214 LEU A N 1
ATOM 1702 C CA . LEU A 1 217 ? 29.474 59.972 8.320 1.00 14.47 214 LEU A CA 1
ATOM 1703 C C . LEU A 1 217 ? 29.134 58.603 7.734 1.00 16.58 214 LEU A C 1
ATOM 1704 O O . LEU A 1 217 ? 30.015 57.729 7.534 1.00 16.10 214 LEU A O 1
ATOM 1709 N N . ILE A 1 218 ? 27.869 58.415 7.408 1.00 17.53 215 ILE A N 1
ATOM 1710 C CA . ILE A 1 218 ? 27.410 57.134 6.900 1.00 16.67 215 ILE A CA 1
ATOM 1711 C C . ILE A 1 218 ? 27.940 56.881 5.493 1.00 17.14 215 ILE A C 1
ATOM 1712 O O . ILE A 1 218 ? 28.398 55.760 5.175 1.00 18.43 215 ILE A O 1
ATOM 1717 N N . THR A 1 219 ? 27.920 57.927 4.683 1.00 16.37 216 THR A N 1
ATOM 1718 C CA . THR A 1 219 ? 28.457 57.842 3.318 1.00 16.56 216 THR A CA 1
ATOM 1719 C C . THR A 1 219 ? 29.939 57.431 3.315 1.00 18.64 216 THR A C 1
ATOM 1720 O O . THR A 1 219 ? 30.351 56.541 2.550 1.00 17.95 216 THR A O 1
ATOM 1724 N N . GLU A 1 220 ? 30.715 58.065 4.183 1.00 16.43 217 GLU A N 1
ATOM 1725 C CA . GLU A 1 220 ? 32.149 57.763 4.289 1.00 15.60 217 GLU A CA 1
ATOM 1726 C C . GLU A 1 220 ? 32.375 56.338 4.805 1.00 15.47 217 GLU A C 1
ATOM 1727 O O . GLU A 1 220 ? 33.275 55.665 4.349 1.00 15.56 217 GLU A O 1
ATOM 1733 N N . PHE A 1 221 ? 31.582 55.919 5.797 1.00 15.69 218 PHE A N 1
ATOM 1734 C CA . PHE A 1 221 ? 31.608 54.550 6.310 1.00 19.11 218 PHE A CA 1
ATOM 1735 C C . PHE A 1 221 ? 31.381 53.552 5.174 1.00 17.30 218 PHE A C 1
ATOM 1736 O O . PHE A 1 221 ? 32.146 52.592 4.983 1.00 15.51 218 PHE A O 1
ATOM 1744 N N . TYR A 1 222 ? 30.337 53.763 4.381 1.00 16.69 219 TYR A N 1
ATOM 1745 C CA . TYR A 1 222 ? 30.039 52.824 3.312 1.00 16.32 219 TYR A CA 1
ATOM 1746 C C . TYR A 1 222 ? 31.126 52.828 2.243 1.00 13.34 219 TYR A C 1
ATOM 1747 O O . TYR A 1 222 ? 31.491 51.774 1.704 1.00 16.33 219 TYR A O 1
ATOM 1756 N N . THR A 1 223 ? 31.716 53.982 1.996 1.00 13.93 220 THR A N 1
ATOM 1757 C CA . THR A 1 223 ? 32.833 54.047 1.030 1.00 15.18 220 THR A CA 1
ATOM 1758 C C . THR A 1 223 ? 34.030 53.216 1.524 1.00 13.49 220 THR A C 1
ATOM 1759 O O . THR A 1 223 ? 34.623 52.502 0.764 1.00 15.65 220 THR A O 1
ATOM 1763 N N . GLY A 1 224 ? 34.337 53.282 2.814 1.00 13.76 221 GLY A N 1
ATOM 1764 C CA . GLY A 1 224 ? 35.379 52.499 3.359 1.00 16.02 221 GLY A CA 1
ATOM 1765 C C . GLY A 1 224 ? 35.082 51.023 3.239 1.00 13.29 221 GLY A C 1
ATOM 1766 O O . GLY A 1 224 ? 35.951 50.235 2.889 1.00 14.40 221 GLY A O 1
ATOM 1767 N N . ILE A 1 225 ? 33.843 50.621 3.545 1.00 13.99 222 ILE A N 1
ATOM 1768 C CA . ILE A 1 225 ? 33.474 49.206 3.394 1.00 13.95 222 ILE A CA 1
ATOM 1769 C C . ILE A 1 225 ? 33.621 48.744 1.914 1.00 13.61 222 ILE A C 1
ATOM 1770 O O . ILE A 1 225 ? 34.195 47.675 1.637 1.00 15.30 222 ILE A O 1
ATOM 1775 N N . CYS A 1 226 ? 33.140 49.583 0.994 1.00 15.17 223 CYS A N 1
ATOM 1776 C CA . CYS A 1 226 ? 33.260 49.293 -0.430 1.00 15.97 223 CYS A CA 1
ATOM 1777 C C . CYS A 1 226 ? 34.740 49.163 -0.873 1.00 17.28 223 CYS A C 1
ATOM 1778 O O . CYS A 1 226 ? 35.031 48.352 -1.735 1.00 15.68 223 CYS A O 1
ATOM 1781 N N . THR A 1 227 ? 35.634 49.982 -0.282 1.00 16.39 224 THR A N 1
ATOM 1782 C CA . THR A 1 227 ? 37.051 49.939 -0.581 1.00 14.94 224 THR A CA 1
ATOM 1783 C C . THR A 1 227 ? 37.585 48.550 -0.187 1.00 15.56 224 THR A C 1
ATOM 1784 O O . THR A 1 227 ? 38.270 47.904 -0.967 1.00 15.26 224 THR A O 1
ATOM 1788 N N . GLY A 1 228 ? 37.265 48.108 1.029 1.00 14.36 225 GLY A N 1
ATOM 1789 C CA . GLY A 1 228 ? 37.684 46.812 1.467 1.00 15.01 225 GLY A CA 1
ATOM 1790 C C . GLY A 1 228 ? 37.062 45.682 0.672 1.00 14.41 225 GLY A C 1
ATOM 1791 O O . GLY A 1 228 ? 37.758 44.725 0.335 1.00 13.56 225 GLY A O 1
ATOM 1792 N N . LEU A 1 229 ? 35.776 45.774 0.366 1.00 15.75 226 LEU A N 1
ATOM 1793 C CA . LEU A 1 229 ? 35.096 44.715 -0.418 1.00 16.04 226 LEU A CA 1
ATOM 1794 C C . LEU A 1 229 ? 35.728 44.578 -1.811 1.00 15.35 226 LEU A C 1
ATOM 1795 O O . LEU A 1 229 ? 35.989 43.475 -2.261 1.00 14.50 226 LEU A O 1
ATOM 1800 N N . TYR A 1 230 ? 36.025 45.692 -2.454 1.00 14.75 227 TYR A N 1
ATOM 1801 C CA . TYR A 1 230 ? 36.637 45.698 -3.811 1.00 13.27 227 TYR A CA 1
ATOM 1802 C C . TYR A 1 230 ? 37.990 45.017 -3.744 1.00 14.94 227 TYR A C 1
ATOM 1803 O O . TYR A 1 230 ? 38.279 44.102 -4.502 1.00 15.47 227 TYR A O 1
ATOM 1812 N N . ASN A 1 231 ? 38.793 45.379 -2.737 1.00 13.12 228 ASN A N 1
ATOM 1813 C CA . ASN A 1 231 ? 40.077 44.723 -2.589 1.00 12.49 228 ASN A CA 1
ATOM 1814 C C . ASN A 1 231 ? 39.902 43.199 -2.437 1.00 12.03 228 ASN A C 1
ATOM 1815 O O . ASN A 1 231 ? 40.635 42.396 -3.050 1.00 16.51 228 ASN A O 1
ATOM 1820 N N . LEU A 1 232 ? 39.019 42.797 -1.525 1.00 12.92 229 LEU A N 1
ATOM 1821 C CA . LEU A 1 232 ? 38.804 41.375 -1.264 1.00 13.80 229 LEU A CA 1
ATOM 1822 C C . LEU A 1 232 ? 38.319 40.595 -2.487 1.00 13.59 229 LEU A C 1
ATOM 1823 O O . LEU A 1 232 ? 38.717 39.443 -2.709 1.00 14.99 229 LEU A O 1
ATOM 1828 N N . ILE A 1 233 ? 37.403 41.194 -3.222 1.00 14.62 230 ILE A N 1
ATOM 1829 C CA . ILE A 1 233 ? 36.809 40.589 -4.412 1.00 14.22 230 ILE A CA 1
ATOM 1830 C C . ILE A 1 233 ? 37.900 40.289 -5.447 1.00 13.31 230 ILE A C 1
ATOM 1831 O O . ILE A 1 233 ? 38.032 39.166 -5.897 1.00 15.91 230 ILE A O 1
ATOM 1836 N N . TYR A 1 234 ? 38.753 41.272 -5.694 1.00 14.07 231 TYR A N 1
ATOM 1837 C CA . TYR A 1 234 ? 39.806 41.119 -6.719 1.00 14.30 231 TYR A CA 1
ATOM 1838 C C . TYR A 1 234 ? 40.928 40.173 -6.250 1.00 13.75 231 TYR A C 1
ATOM 1839 O O . TYR A 1 234 ? 41.495 39.435 -7.027 1.00 15.79 231 TYR A O 1
ATOM 1848 N N . LEU A 1 235 ? 41.240 40.193 -4.955 1.00 13.98 232 LEU A N 1
ATOM 1849 C CA . LEU A 1 235 ? 42.286 39.372 -4.459 1.00 13.82 232 LEU A CA 1
ATOM 1850 C C . LEU A 1 235 ? 41.883 37.884 -4.405 1.00 13.59 232 LEU A C 1
ATOM 1851 O O . LEU A 1 235 ? 42.613 37.024 -4.900 1.00 15.01 232 LEU A O 1
ATOM 1856 N N . PHE A 1 236 ? 40.758 37.587 -3.748 1.00 14.02 233 PHE A N 1
ATOM 1857 C CA . PHE A 1 236 ? 40.396 36.235 -3.450 1.00 12.81 233 PHE A CA 1
ATOM 1858 C C . PHE A 1 236 ? 39.433 35.607 -4.469 1.00 13.52 233 PHE A C 1
ATOM 1859 O O . PHE A 1 236 ? 39.306 34.373 -4.530 1.00 16.12 233 PHE A O 1
ATOM 1867 N N . ASP A 1 237 ? 38.687 36.428 -5.177 1.00 14.67 234 ASP A N 1
ATOM 1868 C CA . ASP A 1 237 ? 37.639 35.949 -6.097 1.00 15.24 234 ASP A CA 1
ATOM 1869 C C . ASP A 1 237 ? 36.722 34.960 -5.389 1.00 15.59 234 ASP A C 1
ATOM 1870 O O . ASP A 1 237 ? 36.475 33.857 -5.870 1.00 15.52 234 ASP A O 1
ATOM 1875 N N . PRO A 1 238 ? 36.178 35.372 -4.219 1.00 15.06 235 PRO A N 1
ATOM 1876 C CA . PRO A 1 238 ? 35.164 34.546 -3.625 1.00 14.54 235 PRO A CA 1
ATOM 1877 C C . PRO A 1 238 ? 33.871 34.527 -4.427 1.00 15.17 235 PRO A C 1
ATOM 1878 O O . PRO A 1 238 ? 33.628 35.427 -5.193 1.00 15.81 235 PRO A O 1
ATOM 1882 N N . THR A 1 239 ? 33.012 33.533 -4.219 1.00 15.17 236 THR A N 1
ATOM 1883 C CA . THR A 1 239 ? 31.658 33.602 -4.737 1.00 14.43 236 THR A CA 1
ATOM 1884 C C . THR A 1 239 ? 30.734 34.438 -3.830 1.00 14.92 236 THR A C 1
ATOM 1885 O O . THR A 1 239 ? 29.802 35.092 -4.311 1.00 16.83 236 THR A O 1
ATOM 1889 N N . HIS A 1 240 ? 31.039 34.428 -2.535 1.00 15.21 237 HIS A N 1
ATOM 1890 C CA . HIS A 1 240 ? 30.186 35.014 -1.486 1.00 16.35 237 HIS A CA 1
ATOM 1891 C C . HIS A 1 240 ? 31.061 35.685 -0.448 1.00 18.02 237 HIS A C 1
ATOM 1892 O O . HIS A 1 240 ? 32.127 35.164 -0.093 1.00 14.57 237 HIS A O 1
ATOM 1899 N N . ILE A 1 241 ? 30.624 36.840 0.029 1.00 16.10 238 ILE A N 1
ATOM 1900 C CA . ILE A 1 241 ? 31.179 37.451 1.233 1.00 14.26 238 ILE A CA 1
ATOM 1901 C C . ILE A 1 241 ? 30.044 37.635 2.210 1.00 13.94 238 ILE A C 1
ATOM 1902 O O . ILE A 1 241 ? 29.072 38.355 1.938 1.00 15.90 238 ILE A O 1
ATOM 1907 N N . PHE A 1 242 ? 30.185 36.981 3.345 1.00 14.33 239 PHE A N 1
ATOM 1908 C CA . PHE A 1 242 ? 29.188 37.053 4.408 1.00 16.98 239 PHE A CA 1
ATOM 1909 C C . PHE A 1 242 ? 29.585 38.110 5.410 1.00 16.91 239 PHE A C 1
ATOM 1910 O O . PHE A 1 242 ? 30.691 38.056 5.988 1.00 16.32 239 PHE A O 1
ATOM 1918 N N . ILE A 1 243 ? 28.678 39.057 5.651 1.00 18.29 240 ILE A N 1
ATOM 1919 C CA . ILE A 1 243 ? 29.011 40.185 6.498 1.00 15.70 240 ILE A CA 1
ATOM 1920 C C . ILE A 1 243 ? 28.199 40.127 7.778 1.00 14.62 240 ILE A C 1
ATOM 1921 O O . ILE A 1 243 ? 26.989 39.893 7.740 1.00 18.36 240 ILE A O 1
ATOM 1926 N N . GLY A 1 244 ? 28.912 40.236 8.912 1.00 14.89 241 GLY A N 1
ATOM 1927 C CA . GLY A 1 244 ? 28.318 40.146 10.215 1.00 18.55 241 GLY A CA 1
ATOM 1928 C C . GLY A 1 244 ? 28.878 41.190 11.165 1.00 19.36 241 GLY A C 1
ATOM 1929 O O . GLY A 1 244 ? 29.582 42.110 10.757 1.00 17.86 241 GLY A O 1
ATOM 1930 N N . GLY A 1 245 ? 28.526 41.054 12.443 1.00 18.98 242 GLY A N 1
ATOM 1931 C CA . GLY A 1 245 ? 28.976 41.958 13.482 1.00 21.93 242 GLY A CA 1
ATOM 1932 C C . GLY A 1 245 ? 27.925 43.007 13.830 1.00 20.28 242 GLY A C 1
ATOM 1933 O O . GLY A 1 245 ? 26.782 42.959 13.367 1.00 21.69 242 GLY A O 1
ATOM 1934 N N . GLY A 1 246 ? 28.362 44.006 14.600 1.00 19.43 243 GLY A N 1
ATOM 1935 C CA . GLY A 1 246 ? 27.520 45.115 15.023 1.00 24.04 243 GLY A CA 1
ATOM 1936 C C . GLY A 1 246 ? 26.758 45.801 13.908 1.00 22.12 243 GLY A C 1
ATOM 1937 O O . GLY A 1 246 ? 25.652 46.250 14.116 1.00 25.81 243 GLY A O 1
ATOM 1938 N N . ILE A 1 247 ? 27.347 45.871 12.713 1.00 20.08 244 ILE A N 1
ATOM 1939 C CA . ILE A 1 247 ? 26.696 46.515 11.577 1.00 21.54 244 ILE A CA 1
ATOM 1940 C C . ILE A 1 247 ? 25.324 45.968 11.259 1.00 20.95 244 ILE A C 1
ATOM 1941 O O . ILE A 1 247 ? 24.470 46.694 10.732 1.00 20.50 244 ILE A O 1
ATOM 1946 N N . THR A 1 248 ? 25.099 44.694 11.569 1.00 22.74 245 THR A N 1
ATOM 1947 C CA . THR A 1 248 ? 23.761 44.084 11.398 1.00 28.24 245 THR A CA 1
ATOM 1948 C C . THR A 1 248 ? 22.644 44.733 12.246 1.00 25.55 245 THR A C 1
ATOM 1949 O O . THR A 1 248 ? 21.456 44.451 12.031 1.00 34.62 245 THR A O 1
ATOM 1953 N N . SER A 1 249 ? 23.019 45.580 13.196 1.00 24.92 246 SER A N 1
ATOM 1954 C CA . SER A 1 249 ? 22.055 46.433 13.941 1.00 24.45 246 SER A CA 1
ATOM 1955 C C . SER A 1 249 ? 21.358 47.419 12.972 1.00 26.18 246 SER A C 1
ATOM 1956 O O . SER A 1 249 ? 20.376 48.021 13.332 1.00 30.77 246 SER A O 1
ATOM 1959 N N . ARG A 1 250 ? 21.876 47.544 11.750 1.00 25.01 247 ARG A N 1
ATOM 1960 C CA . ARG A 1 250 ? 21.218 48.315 10.668 1.00 22.26 247 ARG A CA 1
ATOM 1961 C C . ARG A 1 250 ? 20.468 47.293 9.765 1.00 25.25 247 ARG A C 1
ATOM 1962 O O . ARG A 1 250 ? 21.071 46.589 8.964 1.00 23.08 247 ARG A O 1
ATOM 1970 N N . PRO A 1 251 ? 19.142 47.249 9.854 1.00 21.50 248 PRO A N 1
ATOM 1971 C CA . PRO A 1 251 ? 18.373 46.207 9.166 1.00 22.46 248 PRO A CA 1
ATOM 1972 C C . PRO A 1 251 ? 18.578 46.139 7.641 1.00 25.21 248 PRO A C 1
ATOM 1973 O O . PRO A 1 251 ? 18.570 45.059 7.078 1.00 26.61 248 PRO A O 1
ATOM 1977 N N . THR A 1 252 ? 18.734 47.297 7.007 1.00 22.53 249 THR A N 1
ATOM 1978 C CA . THR A 1 252 ? 18.845 47.424 5.573 1.00 20.06 249 THR A CA 1
ATOM 1979 C C . THR A 1 252 ? 20.288 47.560 5.084 1.00 18.73 249 THR A C 1
ATOM 1980 O O . THR A 1 252 ? 20.532 47.902 3.942 1.00 20.53 249 THR A O 1
ATOM 1984 N N . PHE A 1 253 ? 21.258 47.199 5.912 1.00 19.51 250 PHE A N 1
ATOM 1985 C CA A PHE A 1 253 ? 22.644 47.487 5.512 0.60 17.83 250 PHE A CA 1
ATOM 1986 C CA B PHE A 1 253 ? 22.662 47.385 5.604 0.40 19.47 250 PHE A CA 1
ATOM 1987 C C . PHE A 1 253 ? 23.092 46.763 4.267 1.00 17.82 250 PHE A C 1
ATOM 1988 O O . PHE A 1 253 ? 23.828 47.342 3.486 1.00 18.27 250 PHE A O 1
ATOM 2003 N N . ILE A 1 254 ? 22.666 45.518 4.031 1.00 18.42 251 ILE A N 1
ATOM 2004 C CA . ILE A 1 254 ? 23.100 44.836 2.781 1.00 19.72 251 ILE A CA 1
ATOM 2005 C C . ILE A 1 254 ? 22.588 45.587 1.523 1.00 19.05 251 ILE A C 1
ATOM 2006 O O . ILE A 1 254 ? 23.378 45.823 0.563 1.00 16.96 251 ILE A O 1
ATOM 2011 N N . ALA A 1 255 ? 21.310 45.977 1.536 1.00 19.28 252 ALA A N 1
ATOM 2012 C CA . ALA A 1 255 ? 20.727 46.721 0.411 1.00 20.21 252 ALA A CA 1
ATOM 2013 C C . ALA A 1 255 ? 21.484 48.034 0.246 1.00 18.97 252 ALA A C 1
ATOM 2014 O O . ALA A 1 255 ? 21.782 48.434 -0.886 1.00 19.27 252 ALA A O 1
ATOM 2016 N N . GLU A 1 256 ? 21.847 48.651 1.369 1.00 18.82 253 GLU A N 1
ATOM 2017 C CA . GLU A 1 256 ? 22.559 49.961 1.343 1.00 17.11 253 GLU A CA 1
ATOM 2018 C C . GLU A 1 256 ? 23.985 49.831 0.765 1.00 19.85 253 GLU A C 1
ATOM 2019 O O . GLU A 1 256 ? 24.423 50.646 -0.003 1.00 19.50 253 GLU A O 1
ATOM 2025 N N . LEU A 1 257 ? 24.661 48.745 1.124 1.00 17.30 254 LEU A N 1
ATOM 2026 C CA A LEU A 1 257 ? 25.985 48.456 0.587 0.70 16.99 254 LEU A CA 1
ATOM 2027 C CA B LEU A 1 257 ? 25.986 48.455 0.626 0.30 17.60 254 LEU A CA 1
ATOM 2028 C C . LEU A 1 257 ? 25.925 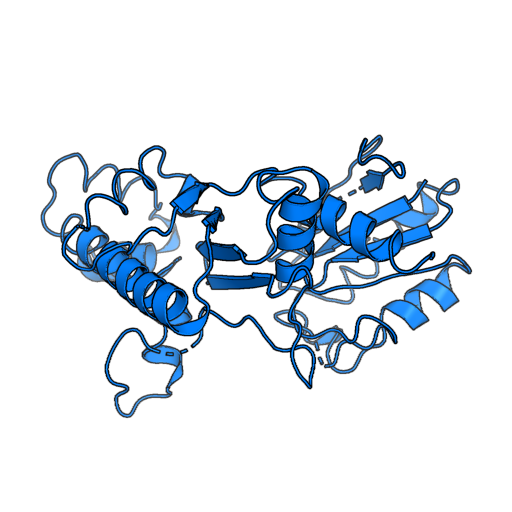48.124 -0.874 1.00 17.89 254 LEU A C 1
ATOM 2029 O O . LEU A 1 257 ? 26.738 48.587 -1.639 1.00 18.83 254 LEU A O 1
ATOM 2038 N N . LYS A 1 258 ? 24.939 47.328 -1.292 1.00 17.87 255 LYS A N 1
ATOM 2039 C CA . LYS A 1 258 ? 24.794 47.031 -2.719 1.00 19.38 255 LYS A CA 1
ATOM 2040 C C . LYS A 1 258 ? 24.599 48.316 -3.520 1.00 17.81 255 LYS A C 1
ATOM 2041 O O . LYS A 1 258 ? 25.087 48.433 -4.641 1.00 17.55 255 LYS A O 1
ATOM 2047 N N . HIS A 1 259 ? 23.787 49.231 -2.992 1.00 17.65 256 HIS A N 1
ATOM 2048 C CA . HIS A 1 259 ? 23.546 50.522 -3.650 1.00 17.28 256 HIS A CA 1
ATOM 2049 C C . HIS A 1 259 ? 24.870 51.266 -3.833 1.00 15.41 256 HIS A C 1
ATOM 2050 O O . HIS A 1 259 ? 25.280 51.666 -4.941 1.00 16.43 256 HIS A O 1
ATOM 2057 N N . HIS A 1 260 ? 25.596 51.414 -2.744 1.00 15.99 257 HIS A N 1
ATOM 2058 C CA A HIS A 1 260 ? 26.895 52.093 -2.783 0.70 17.14 257 HIS A CA 1
ATOM 2059 C CA B HIS A 1 260 ? 26.906 52.099 -2.808 0.30 16.65 257 HIS A CA 1
ATOM 2060 C C . HIS A 1 260 ? 27.883 51.426 -3.721 1.00 14.05 257 HIS A C 1
ATOM 2061 O O . HIS A 1 260 ? 28.681 52.090 -4.416 1.00 16.50 257 HIS A O 1
ATOM 2082 N N . GLU A 1 262 ? 27.359 50.122 -6.464 1.00 16.40 259 GLU A N 1
ATOM 2083 C CA . GLU A 1 262 ? 27.101 50.390 -7.887 1.00 18.52 259 GLU A CA 1
ATOM 2084 C C . GLU A 1 262 ? 28.205 51.249 -8.514 1.00 16.94 259 GLU A C 1
ATOM 2085 O O . GLU A 1 262 ? 28.437 51.179 -9.728 1.00 19.77 259 GLU A O 1
ATOM 2091 N N . SER A 1 263 ? 28.936 52.000 -7.668 1.00 16.64 260 SER A N 1
ATOM 2092 C CA . SER A 1 263 ? 30.041 52.833 -8.139 1.00 16.11 260 SER A CA 1
ATOM 2093 C C . SER A 1 263 ? 31.363 52.048 -8.238 1.00 16.79 260 SER A C 1
ATOM 2094 O O . SER A 1 263 ? 32.366 52.593 -8.723 1.00 20.36 260 SER A O 1
ATOM 2097 N N . PHE A 1 264 ? 31.340 50.778 -7.813 1.00 18.15 261 PHE A N 1
ATOM 2098 C CA . PHE A 1 264 ? 32.561 49.966 -7.643 1.00 18.65 261 PHE A CA 1
ATOM 2099 C C . PHE A 1 264 ? 32.519 48.701 -8.444 1.00 16.63 261 PHE A C 1
ATOM 2100 O O . PHE A 1 264 ? 33.476 48.404 -9.212 1.00 20.98 261 PHE A O 1
ATOM 2108 N N . GLY A 1 265 ? 31.438 47.969 -8.250 1.00 18.45 262 GLY A N 1
ATOM 2109 C CA . GLY A 1 265 ? 31.130 46.776 -8.988 1.00 17.46 262 GLY A CA 1
ATOM 2110 C C . GLY A 1 265 ? 31.362 45.506 -8.185 1.00 18.63 262 GLY A C 1
ATOM 2111 O O . GLY A 1 265 ? 32.495 45.132 -7.906 1.00 20.13 262 GLY A O 1
ATOM 2112 N N . LEU A 1 266 ? 30.278 44.848 -7.797 1.00 18.71 263 LEU A N 1
ATOM 2113 C CA . LEU A 1 266 ? 30.391 43.564 -7.125 1.00 18.95 263 LEU A CA 1
ATOM 2114 C C . LEU A 1 266 ? 31.040 42.461 -7.953 1.00 18.82 263 LEU A C 1
ATOM 2115 O O . LEU A 1 266 ? 31.513 41.482 -7.383 1.00 17.70 263 LEU A O 1
ATOM 2120 N N . ARG A 1 267 ? 30.983 42.558 -9.287 1.00 16.31 264 ARG A N 1
ATOM 2121 C CA . ARG A 1 267 ? 31.696 41.643 -10.164 1.00 17.87 264 ARG A CA 1
ATOM 2122 C C . ARG A 1 267 ? 31.374 40.205 -9.864 1.00 19.04 264 ARG A C 1
ATOM 2123 O O . ARG A 1 267 ? 32.265 39.372 -9.615 1.00 19.71 264 ARG A O 1
ATOM 2131 N N . ASP A 1 268 ? 30.064 39.953 -9.832 1.00 17.58 265 ASP A N 1
ATOM 2132 C CA . ASP A 1 268 ? 29.453 38.639 -9.589 1.00 18.96 265 ASP A CA 1
ATOM 2133 C C . ASP A 1 268 ? 29.416 38.147 -8.114 1.00 16.11 265 ASP A C 1
ATOM 2134 O O . ASP A 1 268 ? 28.858 37.063 -7.819 1.00 21.93 265 ASP A O 1
ATOM 2139 N N . THR A 1 269 ? 30.079 38.858 -7.222 1.00 18.87 266 THR A N 1
ATOM 2140 C CA . THR A 1 269 ? 30.158 38.447 -5.836 1.00 16.37 266 THR A CA 1
ATOM 2141 C C . THR A 1 269 ? 28.838 38.669 -5.167 1.00 14.88 266 THR A C 1
ATOM 2142 O O . THR A 1 269 ? 28.243 39.739 -5.320 1.00 18.30 266 THR A O 1
ATOM 2146 N N . ILE A 1 270 ? 28.403 37.666 -4.415 1.00 16.40 267 ILE A N 1
ATOM 2147 C CA . ILE A 1 270 ? 27.196 37.774 -3.600 1.00 16.70 267 ILE A CA 1
ATOM 2148 C C . ILE A 1 270 ? 27.587 38.247 -2.201 1.00 17.07 267 ILE A C 1
ATOM 2149 O O . ILE A 1 270 ? 28.483 37.707 -1.603 1.00 17.35 267 ILE A O 1
ATOM 2154 N N . ILE A 1 271 ? 26.963 39.342 -1.762 1.00 15.91 268 ILE A N 1
ATOM 2155 C CA . ILE A 1 271 ? 27.091 39.825 -0.389 1.00 14.10 268 ILE A CA 1
ATOM 2156 C C . ILE A 1 271 ? 25.780 39.613 0.348 1.00 17.51 268 ILE A C 1
ATOM 2157 O O . ILE A 1 271 ? 24.720 39.960 -0.145 1.00 16.60 268 ILE A O 1
ATOM 2162 N N . GLU A 1 272 ? 25.873 39.079 1.558 1.00 16.66 269 GLU A N 1
ATOM 2163 C CA . GLU A 1 272 ? 24.698 38.834 2.387 1.00 13.15 269 GLU A CA 1
ATOM 2164 C C . GLU A 1 272 ? 25.142 38.672 3.828 1.00 13.02 269 GLU A C 1
ATOM 2165 O O . GLU A 1 272 ? 26.331 38.584 4.112 1.00 16.39 269 GLU A O 1
ATOM 2171 N N . THR A 1 273 ? 24.190 38.695 4.748 1.00 15.42 270 THR A N 1
ATOM 2172 C CA . THR A 1 273 ? 24.539 38.569 6.136 1.00 14.46 270 THR A CA 1
ATOM 2173 C C . THR A 1 273 ? 25.020 37.177 6.544 1.00 13.68 270 THR A C 1
ATOM 2174 O O . THR A 1 273 ? 24.588 36.165 6.005 1.00 17.92 270 THR A O 1
ATOM 2178 N N . ALA A 1 274 ? 25.922 37.156 7.512 1.00 15.76 271 ALA A N 1
ATOM 2179 C CA . ALA A 1 274 ? 26.362 35.920 8.168 1.00 15.02 271 ALA A CA 1
ATOM 2180 C C . ALA A 1 274 ? 25.196 35.399 9.008 1.00 16.80 271 ALA A C 1
ATOM 2181 O O . ALA A 1 274 ? 24.333 36.153 9.380 1.00 19.41 271 ALA A O 1
ATOM 2183 N N . THR A 1 275 ? 25.210 34.112 9.325 1.00 16.02 272 THR A N 1
ATOM 2184 C CA . THR A 1 275 ? 24.206 33.496 10.175 1.00 15.73 272 THR A CA 1
ATOM 2185 C C . THR A 1 275 ? 24.781 33.151 11.568 1.00 16.06 272 THR A C 1
ATOM 2186 O O . THR A 1 275 ? 25.989 33.204 11.834 1.00 18.32 272 THR A O 1
ATOM 2190 N N . HIS A 1 276 ? 23.899 32.720 12.465 1.00 17.68 273 HIS A N 1
ATOM 2191 C CA . HIS A 1 276 ? 24.309 32.253 13.802 1.00 18.05 273 HIS A CA 1
ATOM 2192 C C . HIS A 1 276 ? 25.107 33.304 14.539 1.00 18.73 273 HIS A C 1
ATOM 2193 O O . HIS A 1 276 ? 26.120 32.982 15.207 1.00 19.58 273 HIS A O 1
ATOM 2200 N N . LYS A 1 277 ? 24.685 34.563 14.450 1.00 19.90 274 LYS A N 1
ATOM 2201 C CA . LYS A 1 277 ? 25.384 35.662 15.106 1.00 20.59 274 LYS A CA 1
ATOM 2202 C C . LYS A 1 277 ? 25.710 35.353 16.588 1.00 18.91 274 LYS A C 1
ATOM 2203 O O . LYS A 1 277 ? 26.806 35.650 17.080 1.00 23.56 274 LYS A O 1
ATOM 2209 N N . ASN A 1 278 ? 24.726 34.787 17.305 1.00 20.79 275 ASN A N 1
ATOM 2210 C CA . ASN A 1 278 ? 24.926 34.569 18.742 1.00 23.44 275 ASN A CA 1
ATOM 2211 C C . ASN A 1 278 ? 25.890 33.438 19.101 1.00 23.37 275 ASN A C 1
ATOM 2212 O O . ASN A 1 278 ? 26.701 33.563 20.016 1.00 30.36 275 ASN A O 1
ATOM 2217 N N . GLN A 1 279 ? 25.817 32.342 18.356 1.00 20.37 276 GLN A N 1
ATOM 2218 C CA . GLN A 1 279 ? 26.511 31.123 18.710 1.00 20.06 276 GLN A CA 1
ATOM 2219 C C . GLN A 1 279 ? 27.615 30.675 17.739 1.00 17.94 276 GLN A C 1
ATOM 2220 O O . GLN A 1 279 ? 28.172 29.561 17.905 1.00 20.59 276 GLN A O 1
ATOM 2226 N N . ALA A 1 280 ? 27.878 31.459 16.692 1.00 22.27 277 ALA A N 1
ATOM 2227 C CA . ALA A 1 280 ? 28.895 31.069 15.691 1.00 20.25 277 ALA A CA 1
ATOM 2228 C C . ALA A 1 280 ? 30.252 30.655 16.254 1.00 19.99 277 ALA A C 1
ATOM 2229 O O . ALA A 1 280 ? 30.827 29.652 15.795 1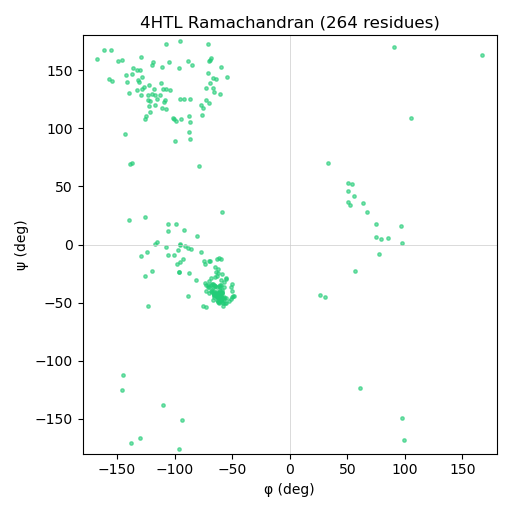.00 18.72 277 ALA A O 1
ATOM 2231 N N . GLY A 1 281 ? 30.776 31.414 17.212 1.00 21.17 278 GLY A N 1
ATOM 2232 C CA . GLY A 1 281 ? 32.064 31.056 17.825 1.00 20.75 278 GLY A CA 1
ATOM 2233 C C . GLY A 1 281 ? 32.014 29.672 18.459 1.00 19.88 278 GLY A C 1
ATOM 2234 O O . GLY A 1 281 ? 32.908 28.881 18.241 1.00 20.89 278 GLY A O 1
ATOM 2235 N N . LEU A 1 282 ? 30.982 29.405 19.281 1.00 21.43 279 LEU A N 1
ATOM 2236 C CA . LEU A 1 282 ? 30.844 28.116 19.919 1.00 22.06 279 LEU A CA 1
ATOM 2237 C C . LEU A 1 282 ? 30.743 27.004 18.912 1.00 18.79 279 LEU A C 1
ATOM 2238 O O . LEU A 1 282 ? 31.417 25.960 19.022 1.00 19.95 279 LEU A O 1
ATOM 2243 N N . LEU A 1 283 ? 29.887 27.217 17.921 1.00 19.25 280 LEU A N 1
ATOM 2244 C CA . LEU A 1 283 ? 29.627 26.173 16.934 1.00 19.76 280 LEU A CA 1
ATOM 2245 C C . LEU A 1 283 ? 30.865 25.909 16.066 1.00 18.84 280 LEU A C 1
ATOM 2246 O O . LEU A 1 283 ? 31.231 24.739 15.814 1.00 19.15 280 LEU A O 1
ATOM 2251 N N . GLY A 1 284 ? 31.563 26.955 15.682 1.00 19.80 281 GLY A N 1
ATOM 2252 C CA . GLY A 1 284 ? 32.780 26.745 14.886 1.00 18.59 281 GLY A CA 1
ATOM 2253 C C . GLY A 1 284 ? 33.901 26.092 15.651 1.00 20.09 281 GLY A C 1
ATOM 2254 O O . GLY A 1 284 ? 34.674 25.283 15.096 1.00 19.95 281 GLY A O 1
ATOM 2255 N N . ALA A 1 285 ? 33.996 26.419 16.941 1.00 20.55 282 ALA A N 1
ATOM 2256 C CA . ALA A 1 285 ? 34.999 25.789 17.808 1.00 18.99 282 ALA A CA 1
ATOM 2257 C C . ALA A 1 285 ? 34.726 24.287 17.807 1.00 22.15 282 ALA A C 1
ATOM 2258 O O . ALA A 1 285 ? 35.644 23.476 17.691 1.00 20.46 282 ALA A O 1
ATOM 2260 N N . VAL A 1 286 ? 33.454 23.924 17.947 1.00 21.90 283 VAL A N 1
ATOM 2261 C CA . VAL A 1 286 ? 33.047 22.532 17.897 1.00 21.93 283 VAL A CA 1
ATOM 2262 C C . VAL A 1 286 ? 33.381 21.854 16.580 1.00 22.53 283 VAL A C 1
ATOM 2263 O O . VAL A 1 286 ? 33.928 20.743 16.569 1.00 25.11 283 VAL A O 1
ATOM 2267 N N . TYR A 1 287 ? 33.056 22.497 15.475 1.00 21.54 284 TYR A N 1
ATOM 2268 C CA . TYR A 1 287 ? 33.444 21.972 14.187 1.00 21.78 284 TYR A CA 1
ATOM 2269 C C . TYR A 1 287 ? 34.930 21.671 14.102 1.00 22.29 284 TYR A C 1
ATOM 2270 O O . TYR A 1 287 ? 35.321 20.567 13.670 1.00 24.86 284 TYR A O 1
ATOM 2279 N N . HIS A 1 288 ? 35.763 22.625 14.508 1.00 22.98 285 HIS A N 1
ATOM 2280 C CA . HIS A 1 288 ? 37.210 22.386 14.531 1.00 24.38 285 HIS A CA 1
ATOM 2281 C C . HIS A 1 288 ? 37.576 21.200 15.387 1.00 25.59 285 HIS A C 1
ATOM 2282 O O . HIS A 1 288 ? 38.345 20.349 14.963 1.00 25.54 285 HIS A O 1
ATOM 2289 N N . PHE A 1 289 ? 37.009 21.113 16.594 1.00 24.14 286 PHE A N 1
ATOM 2290 C CA . PHE A 1 289 ? 37.257 19.987 17.500 1.00 24.79 286 PHE A CA 1
ATOM 2291 C C . PHE A 1 289 ? 36.902 18.668 16.829 1.00 27.99 286 PHE A C 1
ATOM 2292 O O . PHE A 1 289 ? 37.677 17.712 16.885 1.00 29.76 286 PHE A O 1
ATOM 2300 N N . LEU A 1 290 ? 35.735 18.633 16.168 1.00 28.23 287 LEU A N 1
ATOM 2301 C CA . LEU A 1 290 ? 35.265 17.406 15.490 1.00 34.23 287 LEU A CA 1
ATOM 2302 C C . LEU A 1 290 ? 36.197 16.971 14.332 1.00 33.94 287 LEU A C 1
ATOM 2303 O O . LEU A 1 290 ? 36.424 15.776 14.120 1.00 37.62 287 LEU A O 1
ATOM 2308 N N . GLN A 1 291 ? 36.751 17.949 13.618 1.00 33.01 288 GLN A N 1
ATOM 2309 C CA A GLN A 1 291 ? 37.734 17.708 12.552 0.60 32.85 288 GLN A CA 1
ATOM 2310 C CA B GLN A 1 291 ? 37.691 17.645 12.536 0.40 36.67 288 GLN A CA 1
ATOM 2311 C C . GLN A 1 291 ? 39.027 17.144 13.129 1.00 39.12 288 GLN A C 1
ATOM 2312 O O . GLN A 1 291 ? 39.635 16.223 12.573 1.00 45.53 288 GLN A O 1
ATOM 2323 N N . GLU A 1 292 ? 39.450 17.716 14.260 1.00 35.04 289 GLU A N 1
ATOM 2324 C CA . GLU A 1 292 ? 40.659 17.274 14.942 1.00 32.93 289 GLU A CA 1
ATOM 2325 C C . GLU A 1 292 ? 40.538 15.847 15.492 1.00 39.94 289 GLU A C 1
ATOM 2326 O O . GLU A 1 292 ? 41.521 15.076 15.427 1.00 45.55 289 GLU A O 1
ATOM 2332 N N . GLU A 1 293 ? 39.366 15.504 16.043 1.00 40.09 290 GLU A N 1
ATOM 2333 C CA A GLU A 1 293 ? 39.195 14.158 16.567 0.60 42.74 290 GLU A CA 1
ATOM 2334 C CA B GLU A 1 293 ? 39.054 14.146 16.531 0.40 43.29 290 GLU A CA 1
ATOM 2335 C C . GLU A 1 293 ? 39.366 13.103 15.470 1.00 50.76 290 GLU A C 1
ATOM 2336 O O . GLU A 1 293 ? 39.830 12.010 15.765 1.00 63.60 290 GLU A O 1
ATOM 2347 N N . ASN A 1 294 ? 39.041 13.444 14.225 1.00 55.61 291 ASN A N 1
ATOM 2348 C CA . ASN A 1 294 ? 39.472 12.663 13.060 1.00 71.11 291 ASN A CA 1
ATOM 2349 C C . ASN A 1 294 ? 40.801 13.208 12.545 1.00 64.23 291 ASN A C 1
ATOM 2350 O O . ASN A 1 294 ? 41.800 12.494 12.528 1.00 78.92 291 ASN A O 1
#

Secondary structure (DSSP, 8-state):
-EEEEEB-SSEE--EE-TTS-EEE---EE-STT-HHHHHH--HHHHT-TT--EEEEEESS-B-TTT-EE--TT-GGGTTEEHHHHHHHHH-S-EEEEEHHHHHHHHHHHHSTTTT-SSEEEEEESSSEEEEEEETTEE---TTS----TT---S---SS-GGGGSHHHH---HHHHHHHHHH---GGG--HHHHHHHHHTT-HHHHHHHHHHHHHHHHHHHHHHHHH--SEEEEESGGGGSTTHHHHHHH---S--TT-EEEE-S-TTTHHHHHHHHHHHHHH-

Foldseek 3Di:
DEAEWEDDPFKIKADADLLGDGPDMDMDGDPQQEVVVVVVCLVVCVVPVPHQEYFYAFAAFADFQQQFRCHVSHPVRNRHRPQVVVCVVRVHHYTYAYQQQLLVLLCCRPRVNVPFQWEKEWEAALFIWIWTRHRNHTDLDPRRPPTPLQQALDDADDDPRSCRGCRNQAHLNLLVQVCVVVVHDSVPDDPVVLVVVVVVVPPSSVVSVLSNLSSVLSSLLVCCVPRVGQEYAYHYPQVVPVCSLVVSVVNVPRDNPNHHYYHRPPRPCSSRSSSSVSSVVSVD

Solvent-accessible surface area: 13702 Å² total

CATH classification: 3.30.420.40 (+1 more: 3.30.420.40)

Radius of gyration: 19.5 Å; Cα contacts (8 Å, |Δi|>4): 603; chains: 1; bounding box: 37×55×48 Å

Sequence (284 aa):
KIAAFDIGGTALKGVVLPHHGEIILTKSAEIISGSDGDQQILAEKVFLAENTDVTGIAVSAPGYVVNPKTGLITGGAIRRFDNFNLKEWLEAETGLPVAIIENNDANCALLAEKWLGKGQDDLDDFLCLTIGTGIGGGIFSNGEELLVRGGRFRAGEFGYFSERRPGAFRPGKYTLNETTTLVLRRQYAELTGRPLEEITGEEEIFANNYDAHDAVSERRLITEFYTGICTGLYNLIYLFDPTHIFIGGGITSRPTFFIAELLKHHHESFGLRDTIIETATHKNQAGLLGAVYHFLQQEEEN

B-factor: mean 29.31, std 13.16, range [11.36, 92.97]

Nearest PDB structures (foldseek):
  4htl-assembly1_A  TM=1.004E+00  e=4.264E-59  Listeria monocytogenes EGD-e
  5nck-assembly1_B  TM=8.714E-01  e=2.385E-28  Fusobacterium nucleatum
  6jdo-assembly1_A  TM=8.345E-01  e=3.699E-21  Pasteurella multocida
  2aa4-assembly1_B  TM=8.417E-01  e=2.361E-20  Escherichia coli
  6jdb-assembly1_A-2  TM=8.300E-01  e=3.638E-20  Haemophilus influenzae 86-028NP

Organism: Listeria monocytogenes serovar 1/2a (strain ATCC BAA-679 / EGD-e) (NCBI:txid169963)

InterPro domains:
  IPR000600 ROK family [PF00480] (5-287)
  IPR000600 ROK family [PTHR18964] (4-289)
  IPR043129 ATPase, nucleotide binding domain [SSF53067] (1-290)